Protein AF-A0A0F9KK64-F1 (afdb_monomer)

Solvent-accessible surface area (backbone atoms only — not comparable to full-atom values): 15497 Å² total; per-residue (Å²): 132,77,57,66,72,54,52,41,51,38,53,52,30,46,56,56,46,68,73,35,69,70,44,50,53,51,36,52,75,68,75,47,49,74,65,57,56,50,51,53,47,51,53,53,48,56,48,42,52,54,42,48,55,52,57,69,69,45,75,81,70,60,79,68,78,70,71,69,67,86,46,70,69,62,58,56,62,60,52,84,77,89,61,95,70,88,70,55,67,56,60,51,52,66,55,32,53,59,54,52,53,52,49,51,38,56,77,66,42,38,65,58,30,51,49,48,24,53,54,28,50,53,48,48,56,44,48,54,55,53,52,53,58,66,47,42,60,60,52,48,55,44,50,52,47,54,49,52,46,72,72,67,53,56,72,71,58,33,50,53,46,50,54,51,41,54,53,54,55,54,44,51,55,52,51,45,55,65,36,45,42,63,57,44,50,54,35,48,51,53,20,50,56,22,47,53,54,40,51,54,47,48,52,55,52,50,50,60,47,41,59,52,50,62,79,38,39,88,76,36,99,54,62,63,75,46,69,48,66,51,99,86,69,48,52,38,36,34,29,54,49,68,84,88,54,93,52,68,61,47,82,41,44,63,86,77,48,55,60,73,48,46,48,55,53,52,55,59,64,53,65,70,80,110

Secondary structure (DSSP, 8-state):
---HHHHHHHHHHHHHHTTSHHHHHHHHHTT--HHHHHHHHHHHHHHHHHHHHHHHHS----------PPPHHHHHHTSPP--SS---HHHHHHHHHHHHHHHHHHHTTHHHHHHHHHHHHHHHHHHHHHHHHHHHHHHHHHHHHHHHHHTT--HHHHHHHHHHHHHHHHHHHHHHHHHTHHHHHHHHHHHHHHHHHHHHHHHHHHHHHHHHHHHHGGGSSS-EEEEEE-TT--EEEEEEPPTT-SSSEEEEEGGGS-HHHHHHHHHHHHTT--

Sequence (274 aa):
MLPERIKFQIISNKIKQMKTPEFHDICSLLDFTPNDIENEKQELAKYLETLKNKIEKIPLQKPKKTHSAITQKEIDSLKLRPTLFSQSLENEYNRVFPLYIELIKKKYNLKQHSKISAENNKIISNLDTVMLVDIRKLNNARKEMQLKIREGLSPEISQIYQSKIERLESYFFIYRDRVYAPIKEKHKTLRNNANIKLEQSLFTVIDEINEKMEKIKHKINLDVKEFYFDDGFELHIRIKNKPPYKYPFEHLQFKDLALSQKKSIIQILKTKWK

pLDDT: mean 83.03, std 11.53, range [37.59, 95.62]

Nearest PDB structures (foldseek):
  7w1m-assembly1_A  TM=4.334E-01  e=2.405E-01  Homo sapiens

Organism: NCBI:txid412755

Mean predicted aligned error: 10.55 Å

Radius of gyration: 30.44 Å; Cα contacts (8 Å, |Δi|>4): 206; chains: 1; bounding box: 72×36×84 Å

Foldseek 3Di:
DADLVLVLLLLVLVLVVLPDVLVVVLCVLVVHDPVNSVVVSVVSVVVSVVSVVVVVVPPPPVVPCVLPPCDVVLVVLLDQDDDPDDDDLLVSLVRNVVSLVVVLCSVLVLVVLVVLLVVLVVNLVVLVVVLCVVCVVLVVVLVVLVVVLVVDDDPVVNVVSVVSSVSSVVVSVVSCCRRRVVVNVVSVVSNVVSVVSNVVSCCVVFVVLQVLCVVCVVVQPFQWPGWGADPVRWIKTWGADDPPDPDGIDIDTLSRDDSSNSVVSSVSSVVPVD

Structure (mmCIF, N/CA/C/O backbone):
data_AF-A0A0F9KK64-F1
#
_entry.id   AF-A0A0F9KK64-F1
#
loop_
_atom_site.group_PDB
_atom_site.id
_atom_site.type_symbol
_atom_site.label_atom_id
_atom_site.label_alt_id
_atom_site.label_comp_id
_atom_site.label_asym_id
_atom_site.label_entity_id
_atom_site.label_seq_id
_atom_site.pdbx_PDB_ins_code
_atom_site.Cartn_x
_atom_site.Cartn_y
_atom_site.Cartn_z
_atom_site.occupancy
_atom_site.B_iso_or_equiv
_atom_site.auth_seq_id
_atom_site.auth_comp_id
_atom_site.auth_asym_id
_atom_site.auth_atom_id
_atom_site.pdbx_PDB_model_num
ATOM 1 N N . MET A 1 1 ? 0.094 10.085 -6.915 1.00 79.88 1 MET A N 1
ATOM 2 C CA . MET A 1 1 ? 1.355 10.851 -6.756 1.00 79.88 1 MET A CA 1
ATOM 3 C C . MET A 1 1 ? 2.259 10.144 -5.748 1.00 79.88 1 MET A C 1
ATOM 5 O O . MET A 1 1 ? 1.788 9.825 -4.661 1.00 79.88 1 MET A O 1
ATOM 9 N N . LEU A 1 2 ? 3.513 9.851 -6.119 1.00 89.31 2 LEU A N 1
ATOM 10 C CA . LEU A 1 2 ? 4.475 9.129 -5.269 1.00 89.31 2 LEU A CA 1
ATOM 11 C C . LEU A 1 2 ? 5.218 10.066 -4.295 1.00 89.31 2 LEU A C 1
ATOM 13 O O . LEU A 1 2 ? 5.512 11.200 -4.677 1.00 89.31 2 LEU A O 1
ATOM 17 N N . PRO A 1 3 ? 5.578 9.605 -3.081 1.00 90.19 3 PRO A N 1
ATOM 18 C CA . PRO A 1 3 ? 6.452 10.356 -2.178 1.00 90.19 3 PRO A CA 1
ATOM 19 C C . PRO A 1 3 ? 7.857 10.568 -2.761 1.00 90.19 3 PRO A C 1
ATOM 21 O O . PRO A 1 3 ? 8.379 9.695 -3.455 1.00 90.19 3 PRO A O 1
ATOM 24 N N . GLU A 1 4 ? 8.513 11.677 -2.407 1.00 90.25 4 GLU A N 1
ATOM 25 C CA . GLU A 1 4 ? 9.849 12.037 -2.923 1.00 90.25 4 GLU A CA 1
ATOM 26 C C . GLU A 1 4 ? 10.910 10.959 -2.649 1.00 90.25 4 GLU A C 1
ATOM 28 O O . GLU A 1 4 ? 11.717 10.647 -3.518 1.00 90.25 4 GLU A O 1
ATOM 33 N N . ARG A 1 5 ? 10.855 10.295 -1.486 1.00 90.19 5 ARG A N 1
ATOM 34 C CA . ARG A 1 5 ? 11.755 9.172 -1.159 1.00 90.19 5 ARG A CA 1
ATOM 35 C C . ARG A 1 5 ? 11.576 7.962 -2.081 1.00 90.19 5 ARG A C 1
ATOM 37 O O . ARG A 1 5 ? 12.535 7.235 -2.318 1.00 90.19 5 ARG A O 1
ATOM 44 N N . ILE A 1 6 ? 10.363 7.743 -2.588 1.00 92.81 6 ILE A N 1
ATOM 45 C CA . ILE A 1 6 ? 10.070 6.650 -3.522 1.00 92.81 6 ILE A CA 1
ATOM 46 C C . ILE A 1 6 ? 10.523 7.027 -4.925 1.00 92.81 6 ILE A C 1
ATOM 48 O O . ILE A 1 6 ? 11.184 6.226 -5.577 1.00 92.81 6 ILE A O 1
ATOM 52 N N . LYS A 1 7 ? 10.264 8.269 -5.356 1.00 93.75 7 LYS A N 1
ATOM 53 C CA . LYS A 1 7 ? 10.828 8.801 -6.604 1.00 93.75 7 LYS A CA 1
ATOM 54 C C . LYS A 1 7 ? 12.351 8.672 -6.609 1.00 93.75 7 LYS A C 1
ATOM 56 O O . LYS A 1 7 ? 12.904 8.147 -7.563 1.00 93.75 7 LYS A O 1
ATOM 61 N N . PHE A 1 8 ? 13.013 9.048 -5.513 1.00 94.12 8 PHE A N 1
ATOM 62 C CA . PHE A 1 8 ? 14.464 8.921 -5.368 1.00 94.12 8 PHE A CA 1
ATOM 63 C C . PHE A 1 8 ? 14.945 7.479 -5.584 1.00 94.12 8 PHE A C 1
ATOM 65 O O . PHE A 1 8 ? 15.888 7.251 -6.336 1.00 94.12 8 PHE A O 1
ATOM 72 N N . GLN A 1 9 ? 14.279 6.492 -4.976 1.00 94.62 9 GLN A N 1
ATOM 73 C CA . GLN A 1 9 ? 14.626 5.077 -5.160 1.00 94.62 9 GLN A CA 1
ATOM 74 C C . GLN A 1 9 ? 14.432 4.616 -6.607 1.00 94.62 9 GLN A C 1
ATOM 76 O O . GLN A 1 9 ? 15.318 3.960 -7.147 1.00 94.62 9 GLN A O 1
ATOM 81 N N . ILE A 1 10 ? 13.319 4.994 -7.246 1.00 94.56 10 ILE A N 1
ATOM 82 C CA . ILE A 1 10 ? 13.056 4.662 -8.654 1.00 94.56 10 ILE A CA 1
ATOM 83 C C . ILE A 1 10 ? 14.170 5.220 -9.536 1.00 94.56 10 ILE A C 1
ATOM 85 O O . ILE A 1 10 ? 14.783 4.469 -10.285 1.00 94.56 10 ILE A O 1
ATOM 89 N N . ILE A 1 11 ? 14.466 6.518 -9.430 1.00 94.44 11 ILE A N 1
ATOM 90 C CA . ILE A 1 11 ? 15.476 7.165 -10.276 1.00 94.44 11 ILE A CA 1
ATOM 91 C C . ILE A 1 11 ? 16.870 6.585 -10.000 1.00 94.44 11 ILE A C 1
ATOM 93 O O . ILE A 1 11 ? 17.614 6.311 -10.937 1.00 94.44 11 ILE A O 1
ATOM 97 N N . SER A 1 12 ? 17.204 6.295 -8.739 1.00 94.75 12 SER A N 1
ATOM 98 C CA . SER A 1 12 ? 18.460 5.620 -8.393 1.00 94.75 12 SER A CA 1
ATOM 99 C C . SER A 1 12 ? 18.566 4.238 -9.046 1.00 94.75 12 SER A C 1
ATOM 101 O O . SER A 1 12 ? 19.609 3.903 -9.608 1.00 94.75 12 SER A O 1
ATOM 103 N N . ASN A 1 13 ? 17.487 3.452 -9.034 1.00 95.56 13 ASN A N 1
ATOM 104 C CA . ASN A 1 13 ? 17.458 2.151 -9.697 1.00 95.56 13 ASN A CA 1
ATOM 105 C C . ASN A 1 13 ? 17.532 2.283 -11.224 1.00 95.56 13 ASN A C 1
ATOM 107 O O . ASN A 1 13 ? 18.241 1.500 -11.850 1.00 95.56 13 ASN A O 1
ATOM 111 N N . LYS A 1 14 ? 16.877 3.289 -11.824 1.00 94.06 14 LYS A N 1
ATOM 112 C CA . LYS A 1 14 ? 16.996 3.581 -13.262 1.00 94.06 14 LYS A CA 1
ATOM 113 C C . LYS A 1 14 ? 18.446 3.870 -13.646 1.00 94.06 14 LYS A C 1
ATOM 115 O O . LYS A 1 14 ? 18.961 3.222 -14.545 1.00 94.06 14 LYS A O 1
ATOM 120 N N . ILE A 1 15 ? 19.139 4.745 -12.915 1.00 93.38 15 ILE A N 1
ATOM 121 C CA . ILE A 1 15 ? 20.555 5.054 -13.182 1.00 93.38 15 ILE A CA 1
ATOM 122 C C . ILE A 1 15 ? 21.447 3.817 -13.023 1.00 93.38 15 ILE A C 1
ATOM 124 O O . ILE A 1 15 ? 22.385 3.636 -13.795 1.00 93.38 15 ILE A O 1
ATOM 128 N N . LYS A 1 16 ? 21.176 2.945 -12.043 1.00 93.62 16 LYS A N 1
ATOM 129 C CA . LYS A 1 16 ? 21.891 1.661 -11.931 1.00 93.62 16 LYS A CA 1
ATOM 130 C C . LYS A 1 16 ? 21.642 0.781 -13.152 1.00 93.62 16 LYS A C 1
ATOM 132 O O . LYS A 1 16 ? 22.589 0.207 -13.675 1.00 93.62 16 LYS A O 1
ATOM 137 N N . GLN A 1 17 ? 20.398 0.718 -13.615 1.00 92.31 17 GLN A N 1
ATOM 138 C CA . GLN A 1 17 ? 20.023 -0.051 -14.793 1.00 92.31 17 GLN A CA 1
ATOM 139 C C . GLN A 1 17 ? 20.688 0.482 -16.068 1.00 92.31 17 GLN A C 1
ATOM 141 O O . GLN A 1 17 ? 21.114 -0.317 -16.893 1.00 92.31 17 GLN A O 1
ATOM 146 N N . MET A 1 18 ? 20.879 1.798 -16.195 1.00 92.00 18 MET A N 1
ATOM 147 C CA . MET A 1 18 ? 21.587 2.411 -17.330 1.00 92.00 18 MET A CA 1
ATOM 148 C C . MET A 1 18 ? 23.052 1.981 -17.467 1.00 92.00 18 MET A C 1
ATOM 150 O O . MET A 1 18 ? 23.645 2.216 -18.507 1.00 92.00 18 MET A O 1
ATOM 154 N N . LYS A 1 19 ? 23.648 1.371 -16.434 1.00 89.81 19 LYS A N 1
ATOM 155 C CA . LYS A 1 19 ? 25.025 0.847 -16.468 1.00 89.81 19 LYS A CA 1
ATOM 156 C C . LYS A 1 19 ? 25.104 -0.615 -16.912 1.00 89.81 19 LYS A C 1
ATOM 158 O O . LYS A 1 19 ? 26.186 -1.193 -16.904 1.00 89.81 19 LYS A O 1
ATOM 163 N N . THR A 1 20 ? 23.962 -1.246 -17.174 1.00 91.88 20 THR A N 1
ATOM 164 C CA . THR A 1 20 ? 23.898 -2.679 -17.470 1.00 91.88 20 THR A CA 1
ATOM 165 C C . THR A 1 20 ? 24.047 -2.919 -18.971 1.00 91.88 20 THR A C 1
ATOM 167 O O . THR A 1 20 ? 23.521 -2.126 -19.756 1.00 91.88 20 THR A O 1
ATOM 170 N N . PRO A 1 21 ? 24.742 -3.989 -19.395 1.00 88.94 21 PRO A N 1
ATOM 171 C CA . PRO A 1 21 ? 24.906 -4.291 -20.815 1.00 88.94 21 PRO A CA 1
ATOM 172 C C . PRO A 1 21 ? 23.554 -4.489 -21.506 1.00 88.94 21 PRO A C 1
ATOM 174 O O . PRO A 1 21 ? 23.366 -4.011 -22.616 1.00 88.94 21 PRO A O 1
ATOM 177 N N . GLU A 1 22 ? 22.564 -5.069 -20.820 1.00 88.94 22 GLU A N 1
ATOM 178 C CA . GLU A 1 22 ? 21.223 -5.262 -21.379 1.00 88.94 22 GLU A CA 1
ATOM 179 C C . GLU A 1 22 ? 20.511 -3.930 -21.665 1.00 88.94 22 GLU A C 1
ATOM 181 O O . GLU A 1 22 ? 19.738 -3.835 -22.615 1.00 88.94 22 GLU A O 1
ATOM 186 N N . PHE A 1 23 ? 20.763 -2.889 -20.862 1.00 89.81 23 PHE A N 1
ATOM 187 C CA . PHE A 1 23 ? 20.241 -1.549 -21.144 1.00 89.81 23 PHE A CA 1
ATOM 188 C C . PHE A 1 23 ? 20.894 -0.963 -22.399 1.00 89.81 23 PHE A C 1
ATOM 190 O O . PHE A 1 23 ? 20.189 -0.447 -23.263 1.00 89.81 23 PHE A O 1
ATOM 197 N N . HIS A 1 24 ? 22.222 -1.059 -22.511 1.00 89.06 24 HIS A N 1
ATOM 198 C CA . HIS A 1 24 ? 22.953 -0.553 -23.674 1.00 89.06 24 HIS A CA 1
ATOM 199 C C . HIS A 1 24 ? 22.525 -1.259 -24.960 1.00 89.06 24 HIS A C 1
ATOM 201 O O . HIS A 1 24 ? 22.219 -0.586 -25.939 1.00 89.06 24 HIS A O 1
ATOM 207 N N . ASP A 1 25 ? 22.394 -2.583 -24.916 1.00 88.31 25 ASP A N 1
ATOM 208 C CA . ASP A 1 25 ? 21.876 -3.396 -26.012 1.00 88.31 25 ASP A CA 1
ATOM 209 C C . ASP A 1 25 ? 20.516 -2.892 -26.503 1.00 88.31 25 ASP A C 1
ATOM 211 O O . ASP A 1 25 ? 20.312 -2.694 -27.699 1.00 88.31 25 ASP A O 1
ATOM 215 N N . ILE A 1 26 ? 19.577 -2.655 -25.585 1.00 89.88 26 ILE A N 1
ATOM 216 C CA . ILE A 1 26 ? 18.226 -2.200 -25.926 1.00 89.88 26 ILE A CA 1
ATOM 217 C C . ILE A 1 26 ? 18.224 -0.764 -26.447 1.00 89.88 26 ILE A C 1
ATOM 219 O O . ILE A 1 26 ? 17.488 -0.460 -27.382 1.00 89.88 26 ILE A O 1
ATOM 223 N N . CYS A 1 27 ? 19.052 0.115 -25.890 1.00 88.12 27 CYS A N 1
ATOM 224 C CA . CYS A 1 27 ? 19.220 1.464 -26.418 1.00 88.12 27 CYS A CA 1
ATOM 225 C C . CYS A 1 27 ? 19.779 1.445 -27.844 1.00 88.12 27 CYS A C 1
ATOM 227 O O . CYS A 1 27 ? 19.243 2.143 -28.700 1.00 88.12 27 CYS A O 1
ATOM 229 N N . SER A 1 28 ? 20.766 0.593 -28.131 1.00 86.00 28 SER A N 1
ATOM 230 C CA . SER A 1 28 ? 21.276 0.404 -29.492 1.00 86.00 28 SER A CA 1
ATOM 231 C C . SER A 1 28 ? 20.223 -0.176 -30.440 1.00 86.00 28 SER A C 1
ATOM 233 O O . SER A 1 28 ? 20.183 0.202 -31.604 1.00 86.00 28 SER A O 1
ATOM 235 N N . LEU A 1 29 ? 19.328 -1.051 -29.961 1.00 85.56 29 LEU A N 1
ATOM 236 C CA . LEU A 1 29 ? 18.196 -1.551 -30.759 1.00 85.56 29 LEU A CA 1
ATOM 237 C C . LEU A 1 29 ? 17.175 -0.467 -31.131 1.00 85.56 29 LEU A C 1
ATOM 239 O O . LEU A 1 29 ? 16.418 -0.658 -32.084 1.00 85.56 29 LEU A O 1
ATOM 243 N N . LEU A 1 30 ? 17.131 0.614 -30.356 1.00 85.12 30 LEU A N 1
ATOM 244 C CA . LEU A 1 30 ? 16.219 1.746 -30.501 1.00 85.12 30 LEU A CA 1
ATOM 245 C C . LEU A 1 30 ? 16.922 2.992 -31.064 1.00 85.12 30 LEU A C 1
ATOM 247 O O . LEU A 1 30 ? 16.405 4.095 -30.915 1.00 85.12 30 LEU A O 1
ATOM 251 N N . ASP A 1 31 ? 18.095 2.811 -31.675 1.00 86.25 31 ASP A N 1
ATOM 252 C CA . ASP A 1 31 ? 18.882 3.856 -32.337 1.00 86.25 31 ASP A CA 1
ATOM 253 C C . ASP A 1 31 ? 19.360 4.995 -31.407 1.00 86.25 31 ASP A C 1
ATOM 255 O O . ASP A 1 31 ? 19.704 6.081 -31.871 1.00 86.25 31 ASP A O 1
ATOM 259 N N . PHE A 1 32 ? 19.443 4.754 -30.091 1.00 87.81 32 PHE A N 1
ATOM 260 C CA . PHE A 1 32 ? 20.064 5.696 -29.152 1.00 87.81 32 PHE A CA 1
ATOM 261 C C . PHE A 1 32 ? 21.587 5.585 -29.183 1.00 87.81 32 PHE A C 1
ATOM 263 O O . PHE A 1 32 ? 22.157 4.492 -29.091 1.00 87.81 32 PHE A O 1
ATOM 270 N N . THR A 1 33 ? 22.260 6.733 -29.228 1.00 89.81 33 THR A N 1
ATOM 271 C CA . THR A 1 33 ? 23.721 6.806 -29.173 1.00 89.81 33 THR A CA 1
ATOM 272 C C . THR A 1 33 ? 24.233 6.770 -27.726 1.00 89.81 33 THR A C 1
ATOM 274 O O . THR A 1 33 ? 23.503 7.108 -26.789 1.00 89.81 33 THR A O 1
ATOM 277 N N . PRO A 1 34 ? 25.516 6.425 -27.496 1.00 89.00 34 PRO A N 1
ATOM 278 C CA . PRO A 1 34 ? 26.123 6.527 -26.167 1.00 89.00 34 PRO A CA 1
ATOM 279 C C . PRO A 1 34 ? 26.023 7.931 -25.548 1.00 89.00 34 PRO A C 1
ATOM 281 O O . PRO A 1 34 ? 25.866 8.053 -24.334 1.00 89.00 34 PRO A O 1
ATOM 284 N N . ASN A 1 35 ? 26.062 8.982 -26.376 1.00 91.44 35 ASN A N 1
ATOM 285 C CA . ASN A 1 35 ? 25.909 10.364 -25.921 1.00 91.44 35 ASN A CA 1
ATOM 286 C C . ASN A 1 35 ? 24.489 10.639 -25.410 1.00 91.44 35 ASN A C 1
ATOM 288 O O . ASN A 1 35 ? 24.341 11.285 -24.376 1.00 91.44 35 ASN A O 1
ATOM 292 N N . ASP A 1 36 ? 23.457 10.108 -26.073 1.00 90.44 36 ASP A N 1
ATOM 293 C CA . ASP A 1 36 ? 22.067 10.241 -25.612 1.00 90.44 36 ASP A CA 1
ATOM 294 C C . ASP A 1 36 ? 21.876 9.586 -24.239 1.00 90.44 36 ASP A C 1
ATOM 296 O O . ASP A 1 36 ? 21.258 10.161 -23.342 1.00 90.44 36 ASP A O 1
ATOM 300 N N . ILE A 1 37 ? 22.471 8.403 -24.052 1.00 89.50 37 ILE A N 1
ATOM 301 C CA . ILE A 1 37 ? 22.427 7.665 -22.783 1.00 89.50 37 ILE A CA 1
ATOM 302 C C . ILE A 1 37 ? 23.125 8.454 -21.669 1.00 89.50 37 ILE A C 1
ATOM 304 O O . ILE A 1 37 ? 22.598 8.547 -20.557 1.00 89.50 37 ILE A O 1
ATOM 308 N N . GLU A 1 38 ? 24.305 9.018 -21.939 1.00 91.88 38 GLU A N 1
ATOM 309 C CA . GLU A 1 38 ? 25.044 9.777 -20.928 1.00 91.88 38 GLU A CA 1
ATOM 310 C C . GLU A 1 38 ? 24.345 11.099 -20.584 1.00 91.88 38 GLU A C 1
ATOM 312 O O . GLU A 1 38 ? 24.270 11.451 -19.405 1.00 91.88 38 GLU A O 1
ATOM 317 N N . ASN A 1 39 ? 23.759 11.785 -21.569 1.00 93.19 39 ASN A N 1
ATOM 318 C CA . ASN A 1 39 ? 22.970 12.998 -21.347 1.00 93.19 39 ASN A CA 1
ATOM 319 C C . ASN A 1 39 ? 21.762 12.723 -20.435 1.00 93.19 39 ASN A C 1
ATOM 321 O O . ASN A 1 39 ? 21.613 13.377 -19.401 1.00 93.19 39 ASN A O 1
ATOM 325 N N . GLU A 1 40 ? 20.957 11.700 -20.743 1.00 92.06 40 GLU A N 1
ATOM 326 C CA . GLU A 1 40 ? 19.823 11.285 -19.902 1.00 92.06 40 GLU A CA 1
ATOM 327 C C . GLU A 1 40 ? 20.296 10.926 -18.483 1.00 92.06 40 GLU A C 1
ATOM 329 O O . GLU A 1 40 ? 19.708 11.334 -17.479 1.00 92.06 40 GLU A O 1
ATOM 334 N N . LYS A 1 41 ? 21.414 10.201 -18.364 1.00 92.44 41 LYS A N 1
ATOM 335 C CA . LYS A 1 41 ? 21.982 9.826 -17.064 1.00 92.44 41 LYS A CA 1
ATOM 336 C C . LYS A 1 41 ? 22.384 11.051 -16.240 1.00 92.44 41 LYS A C 1
ATOM 338 O O . LYS A 1 41 ? 22.151 11.063 -15.028 1.00 92.44 41 LYS A O 1
ATOM 343 N N . GLN A 1 42 ? 22.956 12.078 -16.867 1.00 93.25 42 GLN A N 1
ATOM 344 C CA . GLN A 1 42 ? 23.293 13.339 -16.205 1.00 93.25 42 GLN A CA 1
ATOM 345 C C . GLN A 1 42 ? 22.045 14.104 -15.753 1.00 93.25 42 GLN A C 1
ATOM 347 O O . GLN A 1 42 ? 22.023 14.629 -14.637 1.00 93.25 42 GLN A O 1
ATOM 352 N N . GLU A 1 43 ? 20.990 14.147 -16.566 1.00 94.19 43 GLU A N 1
ATOM 353 C CA . GLU A 1 43 ? 19.719 14.771 -16.181 1.00 94.19 43 GLU A CA 1
ATOM 354 C C . GLU A 1 43 ? 19.076 14.065 -14.984 1.00 94.19 43 GLU A C 1
ATOM 356 O O . GLU A 1 43 ? 18.693 14.710 -14.000 1.00 94.19 43 GLU A O 1
ATOM 361 N N . LEU A 1 44 ? 19.037 12.731 -15.004 1.00 94.12 44 LEU A N 1
ATOM 362 C CA . LEU A 1 44 ? 18.532 11.934 -13.888 1.00 94.12 44 LEU A CA 1
ATOM 363 C C . LEU A 1 44 ? 19.377 12.122 -12.619 1.00 94.12 44 LEU A C 1
ATOM 365 O O . LEU A 1 44 ? 18.822 12.161 -11.517 1.00 94.12 44 LEU A O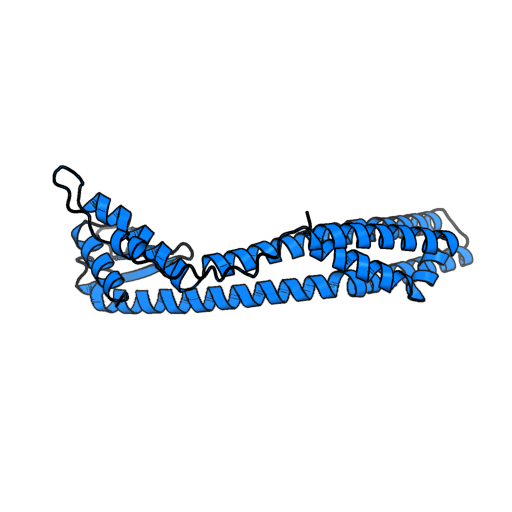 1
ATOM 369 N N . ALA A 1 45 ? 20.697 12.280 -12.749 1.00 93.00 45 ALA A N 1
ATOM 370 C CA . ALA A 1 45 ? 21.582 12.572 -11.623 1.00 93.00 45 ALA A CA 1
ATOM 371 C C . ALA A 1 45 ? 21.299 13.956 -11.009 1.00 93.00 45 ALA A C 1
ATOM 373 O O . ALA A 1 45 ? 21.107 14.055 -9.795 1.00 93.00 45 ALA A O 1
ATOM 374 N N . LYS A 1 46 ? 21.154 15.003 -11.833 1.00 94.44 46 LYS A N 1
ATOM 375 C CA . LYS A 1 46 ? 20.747 16.349 -11.376 1.00 94.44 46 LYS A CA 1
ATOM 376 C C . LYS A 1 46 ? 19.383 16.318 -10.678 1.00 94.44 46 LYS A C 1
ATOM 378 O O . LYS A 1 46 ? 19.161 16.965 -9.647 1.00 94.44 46 LYS A O 1
ATOM 383 N N . TYR A 1 47 ? 18.451 15.525 -11.206 1.00 93.94 47 TYR A N 1
ATOM 384 C CA . TYR A 1 47 ? 17.149 15.344 -10.577 1.00 93.94 47 TYR A CA 1
ATOM 385 C C . TYR A 1 47 ? 17.250 14.623 -9.224 1.00 93.94 47 TYR A C 1
ATOM 387 O O . TYR A 1 47 ? 16.593 15.036 -8.265 1.00 93.94 47 TYR A O 1
ATOM 395 N N . LEU A 1 48 ? 18.105 13.600 -9.092 1.00 93.38 48 LEU A N 1
ATOM 396 C CA . LEU A 1 48 ? 18.370 12.942 -7.806 1.00 93.38 48 LEU A CA 1
ATOM 397 C C . LEU A 1 48 ? 18.918 13.903 -6.756 1.00 93.38 48 LEU A C 1
ATOM 399 O O . LEU A 1 48 ? 18.486 13.835 -5.606 1.00 93.38 48 LEU A O 1
ATOM 403 N N . GLU A 1 49 ? 19.826 14.803 -7.126 1.00 91.81 49 GLU A N 1
ATOM 404 C CA . GLU A 1 49 ? 20.336 15.832 -6.213 1.00 91.81 49 GLU A CA 1
ATOM 405 C C . GLU A 1 49 ? 19.219 16.768 -5.750 1.00 91.81 49 GLU A C 1
ATOM 407 O O . GLU A 1 49 ? 19.071 17.042 -4.557 1.00 91.81 49 GLU A O 1
ATOM 412 N N . THR A 1 50 ? 18.347 17.178 -6.673 1.00 92.06 50 THR A N 1
ATOM 413 C CA . THR A 1 50 ? 17.165 17.984 -6.344 1.00 92.06 50 THR A CA 1
ATOM 414 C C . THR A 1 50 ? 16.242 17.252 -5.367 1.00 92.06 50 THR A C 1
ATOM 416 O O . THR A 1 50 ? 15.750 17.844 -4.401 1.00 92.06 50 THR A O 1
ATOM 419 N N . LEU A 1 51 ? 16.007 15.956 -5.586 1.00 91.88 51 LEU A N 1
ATOM 420 C CA . LEU A 1 51 ? 15.216 15.116 -4.687 1.00 91.88 51 LEU A CA 1
ATOM 421 C C . LEU A 1 51 ? 15.878 14.964 -3.318 1.00 91.88 51 LEU A C 1
ATOM 423 O O . LEU A 1 51 ? 15.190 15.065 -2.304 1.00 91.88 51 LEU A O 1
ATOM 427 N N . LYS A 1 52 ? 17.197 14.760 -3.273 1.00 91.50 52 LYS A N 1
ATOM 428 C CA . LYS A 1 52 ? 17.971 14.664 -2.032 1.00 91.50 52 LYS A CA 1
ATOM 429 C C . LYS A 1 52 ? 17.822 15.940 -1.205 1.00 91.50 52 LYS A C 1
ATOM 431 O O . LYS A 1 52 ? 17.395 15.862 -0.057 1.00 91.50 52 LYS A O 1
ATOM 436 N N . ASN A 1 53 ? 18.013 17.102 -1.828 1.00 89.00 53 ASN A N 1
ATOM 437 C CA . ASN A 1 53 ? 17.831 18.403 -1.185 1.00 89.00 53 ASN A CA 1
ATOM 438 C C . ASN A 1 53 ? 16.399 18.592 -0.662 1.00 89.00 53 ASN A C 1
ATOM 440 O O . ASN A 1 53 ? 16.195 19.110 0.435 1.00 89.00 53 ASN A O 1
ATOM 444 N N . LYS A 1 54 ? 15.383 18.148 -1.416 1.00 88.81 54 LYS A N 1
ATOM 445 C CA . LYS A 1 54 ? 13.987 18.163 -0.947 1.00 88.81 54 LYS A CA 1
ATOM 446 C C . LYS A 1 54 ? 13.782 17.248 0.258 1.00 88.81 54 LYS A C 1
ATOM 448 O O . LYS A 1 54 ? 13.090 17.637 1.189 1.00 88.81 54 LYS A O 1
ATOM 453 N N . ILE A 1 55 ? 14.370 16.053 0.256 1.00 87.38 55 ILE A N 1
ATOM 454 C CA . ILE A 1 55 ? 14.253 15.084 1.353 1.00 87.38 55 ILE A CA 1
ATOM 455 C C . ILE A 1 55 ? 14.954 15.585 2.621 1.00 87.38 55 ILE A C 1
ATOM 457 O O . ILE A 1 55 ? 14.415 15.387 3.705 1.00 87.38 55 ILE A O 1
ATOM 461 N N . GLU A 1 56 ? 16.112 16.232 2.492 1.00 84.00 56 GLU A N 1
ATOM 462 C CA . GLU A 1 56 ? 16.873 16.810 3.611 1.00 84.00 56 GLU A CA 1
ATOM 463 C C . GLU A 1 56 ? 16.179 18.034 4.219 1.00 84.00 56 GLU A C 1
ATOM 465 O O . GLU A 1 56 ? 16.193 18.213 5.434 1.00 84.00 56 GLU A O 1
ATOM 470 N N . LYS A 1 57 ? 15.508 18.844 3.388 1.00 80.25 57 LYS A N 1
ATOM 471 C CA . LYS A 1 57 ? 14.700 19.989 3.839 1.00 80.25 57 LYS A CA 1
ATOM 472 C C . LYS A 1 57 ? 13.376 19.587 4.486 1.00 80.25 57 LYS A C 1
ATOM 474 O O . LYS A 1 57 ? 12.780 20.405 5.185 1.00 80.25 57 LYS A O 1
ATOM 479 N N . ILE A 1 58 ? 12.892 18.361 4.270 1.00 71.50 58 ILE A N 1
ATOM 480 C CA . ILE A 1 58 ? 11.754 17.842 5.035 1.00 71.50 58 ILE A CA 1
ATOM 481 C C . ILE A 1 58 ? 12.263 17.626 6.459 1.00 71.50 58 ILE A C 1
ATOM 483 O O . ILE A 1 58 ? 13.165 16.805 6.642 1.00 71.50 58 ILE A O 1
ATOM 487 N N . PRO A 1 59 ? 11.697 18.313 7.472 1.00 53.84 59 PRO A N 1
ATOM 488 C CA . PRO A 1 59 ? 12.099 18.101 8.848 1.00 53.84 59 PRO A CA 1
ATOM 489 C C . PRO A 1 59 ? 12.070 16.605 9.117 1.00 53.84 59 PRO A C 1
ATOM 491 O O . PRO A 1 59 ? 11.051 15.952 8.861 1.00 53.84 59 PRO A O 1
ATOM 494 N N . LEU A 1 60 ? 13.181 16.058 9.617 1.00 48.84 60 LEU A N 1
ATOM 495 C CA . LEU A 1 60 ? 13.173 14.775 10.297 1.00 48.84 60 LEU A CA 1
ATOM 496 C C . LEU A 1 60 ? 12.184 14.937 11.449 1.00 48.84 60 LEU A C 1
ATOM 498 O O . LEU A 1 60 ? 12.549 15.251 12.580 1.00 48.84 60 LEU A O 1
ATOM 502 N N . GLN A 1 61 ? 10.904 14.697 11.177 1.00 47.44 61 GLN A N 1
ATOM 503 C CA . GLN A 1 61 ? 10.036 14.142 12.178 1.00 47.44 61 GLN A CA 1
ATOM 504 C C . GLN A 1 61 ? 10.709 12.811 12.492 1.00 47.44 61 GLN A C 1
ATOM 506 O O . GLN A 1 61 ? 10.420 11.790 11.866 1.00 47.44 61 GLN A O 1
ATOM 511 N N . LYS A 1 62 ? 11.652 12.835 13.458 1.00 37.59 62 LYS A N 1
ATOM 512 C CA . LYS A 1 62 ? 11.900 11.692 14.337 1.00 37.59 62 LYS A CA 1
ATOM 513 C C . LYS A 1 62 ? 10.521 11.100 14.522 1.00 37.59 62 LYS A C 1
ATOM 515 O O . LYS A 1 62 ? 9.651 11.916 14.856 1.00 37.59 62 LYS A O 1
ATOM 520 N N . PRO A 1 63 ? 10.289 9.810 14.208 1.00 42.28 63 PRO A N 1
ATOM 521 C CA . PRO A 1 63 ? 8.965 9.228 14.335 1.00 42.28 63 PRO A CA 1
ATOM 522 C C . PRO A 1 63 ? 8.495 9.690 15.694 1.00 42.28 63 PRO A C 1
ATOM 524 O O . PRO A 1 63 ? 9.116 9.325 16.698 1.00 42.28 63 PRO A O 1
ATOM 527 N N . LYS A 1 64 ? 7.550 10.650 15.730 1.00 41.91 64 LYS A N 1
ATOM 528 C CA . LYS A 1 64 ? 7.091 11.144 17.017 1.00 41.91 64 LYS A CA 1
ATOM 529 C C . LYS A 1 64 ? 6.664 9.839 17.645 1.00 41.91 64 LYS A C 1
ATOM 531 O O . LYS A 1 64 ? 5.915 9.100 16.995 1.00 41.91 64 LYS A O 1
ATOM 536 N N . LYS A 1 65 ? 7.192 9.503 18.823 1.00 42.97 65 LYS A N 1
ATOM 537 C CA . LYS A 1 65 ? 6.541 8.523 19.681 1.00 42.97 65 LYS A CA 1
ATOM 538 C C . LYS A 1 65 ? 5.150 9.115 19.909 1.00 42.97 65 LYS A C 1
ATOM 540 O O . LYS A 1 65 ? 4.913 9.871 20.831 1.00 42.97 65 LYS A O 1
ATOM 545 N N . THR A 1 66 ? 4.280 8.900 18.937 1.00 43.97 66 THR A N 1
ATOM 546 C CA . THR A 1 66 ? 2.871 9.241 18.906 1.00 43.97 66 THR A CA 1
ATOM 547 C C . THR A 1 66 ? 2.130 7.969 19.267 1.00 43.97 66 THR A C 1
ATOM 549 O O . THR A 1 66 ? 0.977 7.787 18.921 1.00 43.97 66 THR A O 1
ATOM 552 N N . HIS A 1 67 ? 2.752 7.138 20.106 1.00 53.19 67 HIS A N 1
ATOM 553 C CA . HIS A 1 67 ? 2.065 6.763 21.322 1.00 53.19 67 HIS A CA 1
ATOM 554 C C . HIS A 1 67 ? 1.802 8.069 22.070 1.00 53.19 67 HIS A C 1
ATOM 556 O O . HIS A 1 67 ? 2.584 8.482 22.923 1.00 53.19 67 HIS A O 1
ATOM 562 N N . SER A 1 68 ? 0.731 8.782 21.708 1.00 58.25 68 SER A N 1
ATOM 563 C CA . SER A 1 68 ? 0.128 9.628 22.718 1.00 58.25 68 SER A CA 1
ATOM 564 C C . SER A 1 68 ? -0.326 8.626 23.766 1.00 58.25 68 SER A C 1
ATOM 566 O O . SER A 1 68 ? -1.284 7.887 23.556 1.00 58.25 68 SER A O 1
ATOM 568 N N . ALA A 1 69 ? 0.459 8.491 24.837 1.00 70.38 69 ALA A N 1
ATOM 569 C CA . ALA A 1 69 ? 0.007 7.781 26.015 1.00 70.38 69 ALA A CA 1
ATOM 570 C C . ALA A 1 69 ? -1.397 8.305 26.316 1.00 70.38 69 ALA A C 1
ATOM 572 O O . ALA A 1 69 ? -1.676 9.497 26.120 1.00 70.38 69 ALA A O 1
ATOM 573 N N . ILE A 1 70 ? -2.306 7.406 26.674 1.00 77.69 70 ILE A N 1
ATOM 574 C CA . ILE A 1 70 ? -3.645 7.846 27.018 1.00 77.69 70 ILE A CA 1
ATOM 575 C C . ILE A 1 70 ? -3.508 8.837 28.173 1.00 77.69 70 ILE A C 1
ATOM 577 O O . ILE A 1 70 ? -2.919 8.527 29.206 1.00 77.69 70 ILE A O 1
ATOM 581 N N . THR A 1 71 ? -3.988 10.053 27.954 1.00 82.50 71 THR A N 1
ATOM 582 C CA . THR A 1 71 ? -3.856 11.133 28.923 1.00 82.50 71 THR A CA 1
ATOM 583 C C . THR A 1 71 ? -4.933 11.005 29.987 1.00 82.50 71 THR A C 1
ATOM 585 O O . THR A 1 71 ? -6.048 10.559 29.707 1.00 82.50 71 THR A O 1
ATOM 588 N N . GLN A 1 72 ? -4.641 11.475 31.201 1.00 80.00 72 GLN A N 1
ATOM 589 C CA . GLN A 1 72 ? -5.637 11.515 32.272 1.00 80.00 72 GLN A CA 1
ATOM 590 C C . GLN A 1 72 ? -6.887 12.306 31.854 1.00 80.00 72 GLN A C 1
ATOM 592 O O . GLN A 1 72 ? -7.998 11.888 32.145 1.00 80.00 72 GLN A O 1
ATOM 597 N N . LYS A 1 73 ? -6.724 13.369 31.054 1.00 84.19 73 LYS A N 1
ATOM 598 C CA . LYS A 1 73 ? -7.836 14.140 30.475 1.00 84.19 73 LYS A CA 1
ATOM 599 C C . LYS A 1 73 ? -8.765 13.286 29.601 1.00 84.19 73 LYS A C 1
ATOM 601 O O . LYS A 1 73 ? -9.981 13.466 29.642 1.00 84.19 73 LYS A O 1
ATOM 606 N N . GLU A 1 74 ? -8.220 12.360 28.812 1.00 83.31 74 GLU A N 1
ATOM 607 C CA . GLU A 1 74 ? -9.031 11.430 28.015 1.00 83.31 74 GLU A CA 1
ATOM 608 C C . GLU A 1 74 ? -9.757 10.418 28.911 1.00 83.31 74 GLU A C 1
ATOM 610 O O . GLU A 1 74 ? -10.930 10.135 28.678 1.00 83.31 74 GLU A O 1
ATOM 615 N N . ILE A 1 75 ? -9.120 9.944 29.984 1.00 82.38 75 ILE A N 1
ATOM 616 C CA . ILE A 1 75 ? -9.764 9.083 30.992 1.00 82.38 75 ILE A CA 1
ATOM 617 C C . ILE A 1 75 ? -10.902 9.829 31.690 1.00 82.38 75 ILE A C 1
ATOM 619 O O . ILE A 1 75 ? -12.009 9.311 31.829 1.00 82.38 75 ILE A O 1
ATOM 623 N N . ASP A 1 76 ? -10.658 11.074 32.086 1.00 80.69 76 ASP A N 1
ATOM 624 C CA . ASP A 1 76 ? -11.643 11.924 32.743 1.00 80.69 76 ASP A CA 1
ATOM 625 C C . ASP A 1 76 ? -12.833 12.221 31.823 1.00 80.69 76 ASP A C 1
ATOM 627 O O . ASP A 1 76 ? -13.961 12.327 32.298 1.00 80.69 76 ASP A O 1
ATOM 631 N N . SER A 1 77 ? -12.629 12.254 30.501 1.00 82.69 77 SER A N 1
ATOM 632 C CA . SER A 1 77 ? -13.715 12.420 29.526 1.00 82.69 77 SER A CA 1
ATOM 633 C C . SER A 1 77 ? -14.709 11.246 29.488 1.00 82.69 77 SER A C 1
ATOM 635 O O . SER A 1 77 ? -15.852 11.430 29.049 1.00 82.69 77 SER A O 1
ATOM 637 N N . LEU A 1 78 ? -14.307 10.067 29.990 1.00 80.38 78 LEU A N 1
ATOM 638 C CA . LEU A 1 78 ? -15.173 8.896 30.163 1.00 80.38 78 LEU A CA 1
ATOM 639 C C . LEU A 1 78 ? -16.053 8.981 31.414 1.00 80.38 78 LEU A C 1
ATOM 641 O O . LEU A 1 78 ? -16.979 8.172 31.566 1.00 80.38 78 LEU A O 1
ATOM 645 N N . LYS A 1 79 ? -15.762 9.900 32.344 1.00 80.00 79 LYS A N 1
ATOM 646 C CA . LYS A 1 79 ? -16.612 10.121 33.516 1.00 80.00 79 LYS A CA 1
ATOM 647 C C . LYS A 1 79 ? -17.945 10.704 33.042 1.00 80.00 79 LYS A C 1
ATOM 649 O O . LYS A 1 79 ? -17.993 11.533 32.130 1.00 80.00 79 LYS A O 1
ATOM 654 N N . LEU A 1 80 ? -19.029 10.210 33.638 1.00 75.25 80 LEU A N 1
ATOM 655 C CA . LEU A 1 80 ? -20.350 10.794 33.428 1.00 75.25 80 LEU A CA 1
ATOM 656 C C . LEU A 1 80 ? -20.318 12.200 34.015 1.00 75.25 80 LEU A C 1
ATOM 658 O O . LEU A 1 80 ? -19.834 12.382 35.135 1.00 75.25 80 LEU A O 1
ATOM 662 N N . ARG A 1 81 ? -20.770 13.187 33.245 1.00 74.25 81 ARG A N 1
ATOM 663 C CA . ARG A 1 81 ? -20.792 14.564 33.727 1.00 74.25 81 ARG A CA 1
ATOM 664 C C . ARG A 1 81 ? -21.995 14.726 34.654 1.00 74.25 81 ARG A C 1
ATOM 666 O O . ARG A 1 81 ? -23.105 14.397 34.241 1.00 74.25 81 ARG A O 1
ATOM 673 N N . PRO A 1 82 ? -21.810 15.203 35.895 1.00 60.53 82 PRO A N 1
ATOM 674 C CA . PRO A 1 82 ? -22.940 15.606 36.710 1.00 60.53 82 PRO A CA 1
ATOM 675 C C . PRO A 1 82 ? -23.542 16.854 36.063 1.00 60.53 82 PRO A C 1
ATOM 677 O O . PRO A 1 82 ? -22.893 17.896 36.001 1.00 60.53 82 PRO A O 1
ATOM 680 N N . THR A 1 83 ? -24.754 16.759 35.526 1.00 57.16 83 THR A N 1
ATOM 681 C CA . THR A 1 83 ? -25.466 17.942 35.039 1.00 57.16 83 THR A CA 1
ATOM 682 C C . THR A 1 83 ? -26.386 18.471 36.119 1.00 57.16 83 THR A C 1
ATOM 684 O O . THR A 1 83 ? -27.284 17.762 36.562 1.00 57.16 83 THR A O 1
ATOM 687 N N . LEU A 1 84 ? -26.176 19.733 36.500 1.00 50.31 84 LEU A N 1
ATOM 688 C CA . LEU A 1 84 ? -27.073 20.483 37.383 1.00 50.31 84 LEU A CA 1
ATOM 689 C C . LEU A 1 84 ? -28.456 20.693 36.742 1.00 50.31 84 LEU A C 1
ATOM 691 O O . LEU A 1 84 ? -29.439 20.787 37.463 1.00 50.31 84 LEU A O 1
ATOM 695 N N . PHE A 1 85 ? -28.547 20.695 35.404 1.00 51.34 85 PHE A N 1
ATOM 696 C CA . PHE A 1 85 ? -29.798 20.837 34.661 1.00 51.34 85 PHE A CA 1
ATOM 697 C C . PHE A 1 85 ? -29.723 20.067 33.317 1.00 51.34 85 PHE A C 1
ATOM 699 O O . PHE A 1 85 ? -28.789 20.250 32.542 1.00 51.34 85 PHE A O 1
ATOM 706 N N . SER A 1 86 ? -30.702 19.184 33.083 1.00 52.31 86 SER A N 1
ATOM 707 C CA . SER A 1 86 ? -31.259 18.750 31.780 1.00 52.31 86 SER A CA 1
ATOM 708 C C . SER A 1 86 ? -30.521 17.860 30.752 1.00 52.31 86 SER A C 1
ATOM 710 O O . SER A 1 86 ? -31.128 17.592 29.714 1.00 52.31 86 SER A O 1
ATOM 712 N N . GLN A 1 87 ? -29.331 17.279 30.971 1.00 58.28 87 GLN A N 1
ATOM 713 C CA . GLN A 1 87 ? -28.881 16.212 30.045 1.00 58.28 87 GLN A CA 1
ATOM 714 C C . GLN A 1 87 ? -29.518 14.865 30.406 1.00 58.28 87 GLN A C 1
ATOM 716 O O . GLN A 1 87 ? -29.350 14.366 31.518 1.00 58.28 87 GLN A O 1
ATOM 721 N N . SER A 1 88 ? -30.245 14.253 29.459 1.00 71.44 88 SER A N 1
ATOM 722 C CA . SER A 1 88 ? -30.714 12.877 29.633 1.00 71.44 88 SER A CA 1
ATOM 723 C C . SER A 1 88 ? -29.496 11.966 29.802 1.00 71.44 88 SER A C 1
ATOM 725 O O . SER A 1 88 ? -28.528 12.049 29.041 1.00 71.44 88 SER A O 1
ATOM 727 N N . LEU A 1 89 ? -29.527 11.084 30.805 1.00 75.12 89 LEU A N 1
ATOM 728 C CA . LEU A 1 89 ? -28.456 10.103 31.022 1.00 75.12 89 LEU A CA 1
ATOM 729 C C . LEU A 1 89 ? -28.176 9.308 29.740 1.00 75.12 89 LEU A C 1
ATOM 731 O O . LEU A 1 89 ? -27.032 8.979 29.450 1.00 75.12 89 LEU A O 1
ATOM 735 N N . GLU A 1 90 ? -29.210 9.060 28.941 1.00 79.31 90 GLU A N 1
ATOM 736 C CA . GLU A 1 90 ? -29.119 8.417 27.635 1.00 79.31 90 GLU A CA 1
ATOM 737 C C . GLU A 1 90 ? -28.158 9.125 26.673 1.00 79.31 90 GLU A C 1
ATOM 739 O O . GLU A 1 90 ? -27.289 8.470 26.092 1.00 79.31 90 GLU A O 1
ATOM 744 N N . ASN A 1 91 ? -28.231 10.455 26.574 1.00 81.12 91 ASN A N 1
ATOM 745 C CA . ASN A 1 91 ? -27.301 11.238 25.760 1.00 81.12 91 ASN A CA 1
ATOM 746 C C . ASN A 1 91 ? -25.860 11.119 26.277 1.00 81.12 91 ASN A C 1
ATOM 748 O O . ASN A 1 91 ? -24.923 11.020 25.484 1.00 81.12 91 ASN A O 1
ATOM 752 N N . GLU A 1 92 ? -25.667 11.052 27.597 1.00 81.81 92 GLU A N 1
ATOM 753 C CA . GLU A 1 92 ? -24.341 10.857 28.191 1.00 81.81 92 GLU A CA 1
ATOM 754 C C . GLU A 1 92 ? -23.771 9.453 27.918 1.00 81.81 92 GLU A C 1
ATOM 756 O O . GLU A 1 92 ? -22.588 9.330 27.594 1.00 81.81 92 GLU A O 1
ATOM 761 N N . TYR A 1 93 ? -24.580 8.389 27.967 1.00 81.19 93 TYR A N 1
ATOM 762 C CA . TYR A 1 93 ? -24.129 7.041 27.586 1.00 81.19 93 TYR A CA 1
ATOM 763 C C . TYR A 1 93 ? -23.787 6.958 26.090 1.00 81.19 93 TYR A C 1
ATOM 765 O O . TYR A 1 93 ? -22.738 6.412 25.734 1.00 81.19 93 TYR A O 1
ATOM 773 N N . ASN A 1 94 ? -24.607 7.568 25.230 1.00 82.75 94 ASN A N 1
ATOM 774 C CA . ASN A 1 94 ? -24.344 7.668 23.792 1.00 82.75 94 ASN A CA 1
ATOM 775 C C . ASN A 1 94 ? -23.069 8.482 23.486 1.00 82.75 94 ASN A C 1
ATOM 777 O O . ASN A 1 94 ? -22.380 8.187 22.515 1.00 82.75 94 ASN A O 1
ATOM 781 N N . ARG A 1 95 ? -22.704 9.460 24.330 1.00 85.12 95 ARG A N 1
ATOM 782 C CA . ARG A 1 95 ? -21.436 10.208 24.238 1.00 85.12 95 ARG A CA 1
ATOM 783 C C . ARG A 1 95 ? -20.229 9.389 24.704 1.00 85.12 95 ARG A C 1
ATOM 785 O O . ARG A 1 95 ? -19.168 9.444 24.084 1.00 85.12 95 ARG A O 1
ATOM 792 N N . VAL A 1 96 ? -20.345 8.682 25.829 1.00 84.06 96 VAL A N 1
ATOM 793 C CA . VAL A 1 96 ? -19.214 7.985 26.473 1.00 84.06 96 VAL A CA 1
ATOM 794 C C . VAL A 1 96 ? -18.788 6.738 25.700 1.00 84.06 96 VAL A C 1
ATOM 796 O O . VAL A 1 96 ? -17.592 6.450 25.637 1.00 84.06 96 VAL A O 1
ATOM 799 N N . PHE A 1 97 ? -19.732 6.003 25.109 1.00 83.50 97 PHE A N 1
ATOM 800 C CA . PHE A 1 97 ? -19.424 4.752 24.415 1.00 83.50 97 PHE A CA 1
ATOM 801 C C . PHE A 1 97 ? -18.443 4.939 23.234 1.00 83.50 97 PHE A C 1
ATOM 803 O O . PHE A 1 97 ? -17.396 4.288 23.245 1.00 83.50 97 PHE A O 1
ATOM 810 N N . PRO A 1 98 ? -18.649 5.882 22.290 1.00 85.12 98 PRO A N 1
ATOM 811 C CA . PRO A 1 98 ? -17.677 6.154 21.227 1.00 85.12 98 PRO A CA 1
ATOM 812 C C . PRO A 1 98 ? -16.292 6.571 21.743 1.00 85.12 98 PRO A C 1
ATOM 814 O O . PRO A 1 98 ? -15.277 6.142 21.197 1.00 85.12 98 PRO A O 1
ATOM 817 N N . LEU A 1 99 ? -16.225 7.365 22.821 1.00 85.38 99 LEU A N 1
ATOM 818 C CA . LEU A 1 99 ? -14.953 7.788 23.426 1.00 85.38 99 LEU A CA 1
ATOM 819 C C . LEU A 1 99 ? -14.164 6.603 23.991 1.00 85.38 99 LEU A C 1
ATOM 821 O O . LEU A 1 99 ? -12.940 6.551 23.884 1.00 85.38 99 LEU A O 1
ATOM 825 N N . TYR A 1 100 ? -14.865 5.632 24.570 1.00 81.25 100 TYR A N 1
ATOM 826 C CA . TYR A 1 100 ? -14.253 4.408 25.068 1.00 81.25 100 TYR A CA 1
ATOM 827 C C . TYR A 1 100 ? -13.646 3.577 23.927 1.00 81.25 100 TYR A C 1
ATOM 829 O O . TYR A 1 100 ? -12.494 3.147 24.017 1.00 81.25 100 TYR A O 1
ATOM 837 N N . ILE A 1 101 ? -14.389 3.407 22.830 1.00 81.75 101 ILE A N 1
ATOM 838 C CA . ILE A 1 101 ? -13.916 2.708 21.627 1.00 81.75 101 ILE A CA 1
ATOM 839 C C . ILE A 1 101 ? -12.699 3.412 21.019 1.00 81.75 101 ILE A C 1
ATOM 841 O O . ILE A 1 101 ? -11.717 2.763 20.662 1.00 81.75 101 ILE A O 1
ATOM 845 N N . GLU A 1 102 ? -12.717 4.741 20.947 1.00 84.81 102 GLU A N 1
ATOM 846 C CA . GLU A 1 102 ? -11.585 5.545 20.478 1.00 84.81 102 GLU A CA 1
ATOM 847 C C . GLU A 1 102 ? -10.312 5.296 21.288 1.00 84.81 102 GLU A C 1
ATOM 849 O O . GLU A 1 102 ? -9.218 5.138 20.737 1.00 84.81 102 GLU A O 1
ATOM 854 N N . LEU A 1 103 ? -10.451 5.181 22.602 1.00 84.12 103 LEU A N 1
ATOM 855 C CA . LEU A 1 103 ? -9.324 4.901 23.469 1.00 84.12 103 LEU A CA 1
ATOM 856 C C . LEU A 1 103 ? -8.825 3.454 23.368 1.00 84.12 103 LEU A C 1
ATOM 858 O O . LEU A 1 103 ? -7.618 3.235 23.465 1.00 84.12 103 LEU A O 1
ATOM 862 N N . ILE A 1 104 ? -9.702 2.476 23.116 1.00 79.69 104 ILE A N 1
ATOM 863 C CA . ILE A 1 104 ? -9.285 1.118 22.733 1.00 79.69 104 ILE A CA 1
ATOM 864 C C . ILE A 1 104 ? -8.478 1.178 21.435 1.00 79.69 104 ILE A C 1
ATOM 866 O O . ILE A 1 104 ? -7.330 0.735 21.401 1.00 79.69 104 ILE A O 1
ATOM 870 N N . LYS A 1 105 ? -9.022 1.806 20.383 1.00 82.12 105 LYS A N 1
ATOM 871 C CA . LYS A 1 105 ? -8.333 1.972 19.092 1.00 82.12 105 LYS A CA 1
ATOM 872 C C . LYS A 1 105 ? -6.955 2.620 19.270 1.00 82.12 105 LYS A C 1
ATOM 874 O O . LYS A 1 105 ? -6.006 2.247 18.580 1.00 82.12 105 LYS A O 1
ATOM 879 N N . LYS A 1 106 ? -6.833 3.556 20.215 1.00 84.12 106 LYS A N 1
ATOM 880 C CA . LYS A 1 106 ? -5.579 4.213 20.600 1.00 84.12 106 LYS A CA 1
ATOM 881 C C . LYS A 1 106 ? -4.625 3.286 21.363 1.00 84.12 106 LYS A C 1
ATOM 883 O O . LYS A 1 106 ? -3.460 3.210 20.986 1.00 84.12 106 LYS A O 1
ATOM 888 N N . LYS A 1 107 ? -5.100 2.554 22.377 1.00 80.62 107 LYS A N 1
ATOM 889 C CA . LYS A 1 107 ? -4.306 1.596 23.173 1.00 80.62 107 LYS A CA 1
ATOM 890 C C . LYS A 1 107 ? -3.630 0.545 22.290 1.00 80.62 107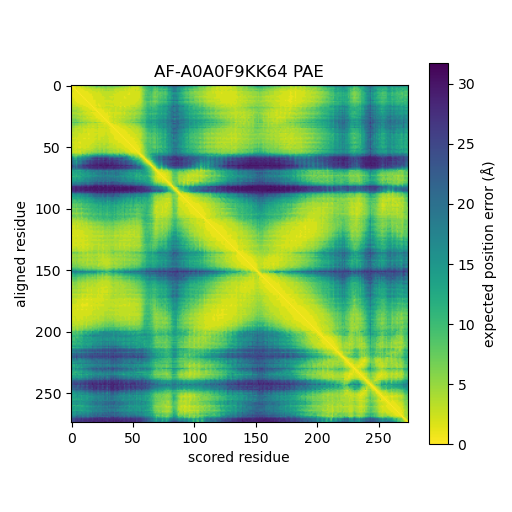 LYS A C 1
ATOM 892 O O . LYS A 1 107 ? -2.457 0.247 22.487 1.00 80.62 107 LYS A O 1
ATOM 897 N N . TYR A 1 108 ? -4.356 0.037 21.297 1.00 79.38 108 TYR A N 1
ATOM 898 C CA . TYR A 1 108 ? -3.874 -0.991 20.369 1.00 79.38 108 TYR A CA 1
ATOM 899 C C . TYR A 1 108 ? -3.290 -0.415 19.065 1.00 79.38 108 TYR A C 1
ATOM 901 O O . TYR A 1 108 ? -3.045 -1.150 18.115 1.00 79.38 108 TYR A O 1
ATOM 909 N N . ASN A 1 109 ? -3.055 0.902 18.988 1.00 82.19 109 ASN A N 1
ATOM 910 C CA . ASN A 1 109 ? -2.482 1.587 17.820 1.00 82.19 109 ASN A CA 1
ATOM 911 C C . ASN A 1 109 ? -3.190 1.283 16.477 1.00 82.19 109 ASN A C 1
ATOM 913 O O . ASN A 1 109 ? -2.578 1.376 15.407 1.00 82.19 109 ASN A O 1
ATOM 917 N N . LEU A 1 110 ? -4.491 0.973 16.495 1.00 84.75 110 LEU A N 1
ATOM 918 C CA . LEU A 1 110 ? -5.240 0.546 15.306 1.00 84.75 110 LEU A CA 1
ATOM 919 C C . LEU A 1 110 ? -5.238 1.623 14.217 1.00 84.75 110 LEU A C 1
ATOM 921 O O . LEU A 1 110 ? -4.997 1.341 13.046 1.00 84.75 110 LEU A O 1
ATOM 925 N N . LYS A 1 111 ? -5.399 2.896 14.601 1.00 84.56 111 LYS A N 1
ATOM 926 C CA . LYS A 1 111 ? -5.333 4.023 13.654 1.00 84.56 111 LYS A CA 1
ATOM 927 C C . LYS A 1 111 ? -3.974 4.124 12.961 1.00 84.56 111 LYS A C 1
ATOM 929 O O . LYS A 1 111 ? -3.910 4.441 11.776 1.00 84.56 111 LYS A O 1
ATOM 934 N N . GLN A 1 112 ? -2.889 3.843 13.680 1.00 86.00 112 GLN A N 1
ATOM 935 C CA . GLN A 1 112 ? -1.544 3.901 13.119 1.00 86.00 112 GLN A CA 1
ATOM 936 C C . GLN A 1 112 ? -1.308 2.754 12.137 1.00 86.00 112 GLN A C 1
ATOM 938 O O . GLN A 1 112 ? -0.827 2.997 11.032 1.00 86.00 112 GLN A O 1
ATOM 943 N N . HIS A 1 113 ? -1.665 1.522 12.503 1.00 86.56 113 HIS A N 1
ATOM 944 C CA . HIS A 1 113 ? -1.508 0.380 11.604 1.00 86.56 113 HIS A CA 1
ATOM 945 C C . HIS A 1 113 ? -2.404 0.500 10.362 1.00 86.56 113 HIS A C 1
ATOM 947 O O . HIS A 1 113 ? -1.930 0.259 9.252 1.00 86.56 113 HIS A O 1
ATOM 953 N N . SER A 1 114 ? -3.641 0.984 10.518 1.00 87.12 114 SER A N 1
ATOM 954 C CA . SER A 1 114 ? -4.552 1.279 9.401 1.00 87.12 114 SER A CA 1
ATOM 955 C C . SER A 1 114 ? -3.961 2.327 8.458 1.00 87.12 114 SER A C 1
ATOM 957 O O . SER A 1 114 ? -3.902 2.114 7.247 1.00 87.12 114 SER A O 1
ATOM 959 N N . LYS A 1 115 ? -3.404 3.414 9.010 1.00 90.31 115 LYS A N 1
ATOM 960 C CA . LYS A 1 115 ? -2.712 4.442 8.227 1.00 90.31 115 LYS A CA 1
ATOM 961 C C . LYS A 1 115 ? -1.515 3.875 7.461 1.00 90.31 115 LYS A C 1
ATOM 963 O O . LYS A 1 115 ? -1.396 4.133 6.268 1.00 90.31 115 LYS A O 1
ATOM 968 N N . ILE A 1 116 ? -0.663 3.078 8.112 1.00 88.81 116 ILE A N 1
ATOM 969 C CA . ILE A 1 116 ? 0.485 2.430 7.459 1.00 88.81 116 ILE A CA 1
ATOM 970 C C . ILE A 1 116 ? -0.001 1.543 6.309 1.00 88.81 116 ILE A C 1
ATOM 972 O O . ILE A 1 116 ? 0.533 1.635 5.205 1.00 88.81 116 ILE A O 1
ATOM 976 N N . SER A 1 117 ? -1.017 0.711 6.533 1.00 90.31 117 SER A N 1
ATOM 977 C CA . SER A 1 117 ? -1.565 -0.157 5.489 1.00 90.31 117 SER A CA 1
ATOM 978 C C . SER A 1 117 ? -2.085 0.646 4.291 1.00 90.31 117 SER A C 1
ATOM 980 O O . SER A 1 117 ? -1.661 0.412 3.155 1.00 90.31 117 SER A O 1
ATOM 982 N N . ALA A 1 118 ? -2.914 1.664 4.541 1.00 91.31 118 ALA A N 1
ATOM 983 C CA . ALA A 1 118 ? -3.498 2.511 3.504 1.00 91.31 118 ALA A CA 1
ATOM 984 C C . ALA A 1 118 ? -2.438 3.291 2.706 1.00 91.31 118 ALA A C 1
ATOM 986 O O . ALA A 1 118 ? -2.483 3.324 1.473 1.00 91.31 118 ALA A O 1
ATOM 987 N N . GLU A 1 119 ? -1.452 3.886 3.386 1.00 92.69 119 GLU A N 1
ATOM 988 C CA . GLU A 1 119 ? -0.351 4.609 2.744 1.00 92.69 119 GLU A CA 1
ATOM 989 C C . GLU A 1 119 ? 0.469 3.691 1.834 1.00 92.69 119 GLU A C 1
ATOM 991 O O . GLU A 1 119 ? 0.728 4.033 0.678 1.00 92.69 119 GLU A O 1
ATOM 996 N N . ASN A 1 120 ? 0.835 2.501 2.319 1.00 92.38 120 ASN A N 1
ATOM 997 C CA . ASN A 1 120 ? 1.596 1.539 1.527 1.00 92.38 120 ASN A CA 1
ATOM 998 C C . ASN A 1 120 ? 0.779 1.002 0.346 1.00 92.38 120 ASN A C 1
ATOM 1000 O O . ASN A 1 120 ? 1.318 0.877 -0.751 1.00 92.38 120 ASN A O 1
ATOM 1004 N N . ASN A 1 121 ? -0.524 0.765 0.517 1.00 92.56 121 ASN A N 1
ATOM 1005 C CA . ASN A 1 121 ? -1.398 0.351 -0.581 1.00 92.56 121 ASN A CA 1
ATOM 1006 C C . ASN A 1 121 ? -1.478 1.421 -1.683 1.00 92.56 121 ASN A C 1
ATOM 1008 O O . ASN A 1 121 ? -1.367 1.115 -2.871 1.00 92.56 121 ASN A O 1
ATOM 1012 N N . LYS A 1 122 ? -1.582 2.696 -1.289 1.00 94.06 122 LYS A N 1
ATOM 1013 C CA . LYS A 1 122 ? -1.549 3.825 -2.224 1.00 94.06 122 LYS A CA 1
ATOM 1014 C C . LYS A 1 122 ? -0.210 3.908 -2.957 1.00 94.06 122 LYS A C 1
ATOM 1016 O O . LYS A 1 122 ? -0.204 4.167 -4.158 1.00 94.06 122 LYS A O 1
ATOM 1021 N N . ILE A 1 123 ? 0.916 3.691 -2.275 1.00 93.56 123 ILE A N 1
ATOM 1022 C CA . ILE A 1 123 ? 2.240 3.667 -2.918 1.00 93.56 123 ILE A CA 1
ATOM 1023 C C . ILE A 1 123 ? 2.310 2.544 -3.956 1.00 93.56 123 ILE A C 1
ATOM 1025 O O . ILE A 1 123 ? 2.667 2.821 -5.095 1.00 93.56 123 ILE A O 1
ATOM 1029 N N . ILE A 1 124 ? 1.913 1.320 -3.594 1.00 93.00 124 ILE A N 1
ATOM 1030 C CA . ILE A 1 124 ? 1.906 0.154 -4.492 1.00 93.00 124 ILE A CA 1
ATOM 1031 C C . ILE A 1 124 ? 1.079 0.439 -5.752 1.00 93.00 124 ILE A C 1
ATOM 1033 O O . ILE A 1 124 ? 1.580 0.273 -6.859 1.00 93.00 124 ILE A O 1
ATOM 1037 N N . SER A 1 125 ? -0.146 0.944 -5.592 1.00 91.94 125 SER A N 1
ATOM 1038 C CA . SER A 1 125 ? -1.017 1.284 -6.724 1.00 91.94 125 SER A CA 1
ATOM 1039 C C . SER A 1 125 ? -0.409 2.367 -7.627 1.00 91.94 125 SER A C 1
ATOM 1041 O O . SER A 1 125 ? -0.408 2.231 -8.847 1.00 91.94 125 SER A O 1
ATOM 1043 N N . ASN A 1 126 ? 0.175 3.423 -7.047 1.00 93.50 126 ASN A N 1
ATOM 1044 C CA . ASN A 1 126 ? 0.826 4.471 -7.837 1.00 93.50 126 ASN A CA 1
ATOM 1045 C C . ASN A 1 126 ? 2.111 3.981 -8.530 1.00 93.50 126 ASN A C 1
ATOM 1047 O O . ASN A 1 126 ? 2.447 4.501 -9.592 1.00 93.50 126 ASN A O 1
ATOM 1051 N N . LEU A 1 127 ? 2.840 3.023 -7.944 1.00 93.44 127 LEU A N 1
ATOM 1052 C CA . LEU A 1 127 ? 4.018 2.419 -8.574 1.00 93.44 127 LEU A CA 1
ATOM 1053 C C . LEU A 1 127 ? 3.634 1.684 -9.856 1.00 93.44 127 LEU A C 1
ATOM 1055 O O . LEU A 1 127 ? 4.331 1.843 -10.853 1.00 93.44 127 LEU A O 1
ATOM 1059 N N . ASP A 1 128 ? 2.511 0.964 -9.854 1.00 89.31 128 ASP A N 1
ATOM 1060 C CA . ASP A 1 128 ? 2.006 0.288 -11.052 1.00 89.31 128 ASP A CA 1
ATOM 1061 C C . ASP A 1 128 ? 1.683 1.291 -12.164 1.00 89.31 128 ASP A C 1
ATOM 1063 O O . ASP A 1 128 ? 2.096 1.098 -13.306 1.00 89.31 128 ASP A O 1
ATOM 1067 N N . THR A 1 129 ? 1.042 2.418 -11.836 1.00 91.19 129 THR A N 1
ATOM 1068 C CA . THR A 1 129 ? 0.793 3.485 -12.819 1.00 91.19 129 THR A CA 1
ATOM 1069 C C . THR A 1 129 ? 2.090 4.057 -13.396 1.00 91.19 129 THR A C 1
ATOM 1071 O O . THR A 1 129 ? 2.202 4.202 -14.610 1.00 91.19 129 THR A O 1
ATOM 1074 N N . VAL A 1 130 ? 3.075 4.382 -12.552 1.00 91.44 130 VAL A N 1
ATOM 1075 C CA . VAL A 1 130 ? 4.346 4.973 -13.012 1.00 91.44 130 VAL A CA 1
ATOM 1076 C C . VAL A 1 130 ? 5.140 3.982 -13.861 1.00 91.44 130 VAL A C 1
ATOM 1078 O O . VAL A 1 130 ? 5.615 4.342 -14.933 1.00 91.44 130 VAL A O 1
ATOM 1081 N N . MET A 1 131 ? 5.214 2.724 -13.431 1.00 91.81 131 MET A N 1
ATOM 1082 C CA . MET A 1 131 ? 5.840 1.643 -14.187 1.00 91.81 131 MET A CA 1
ATOM 1083 C C . MET A 1 131 ? 5.204 1.481 -15.574 1.00 91.81 131 MET A C 1
ATOM 1085 O O . MET A 1 131 ? 5.918 1.390 -16.569 1.00 91.81 131 MET A O 1
ATOM 1089 N N . LEU A 1 132 ? 3.869 1.489 -15.664 1.00 89.06 132 LEU A N 1
ATOM 1090 C CA . LEU A 1 132 ? 3.161 1.398 -16.945 1.00 89.06 132 LEU A CA 1
ATOM 1091 C C . LEU A 1 132 ? 3.465 2.581 -17.872 1.00 89.06 132 LEU A C 1
ATOM 1093 O O . LEU A 1 132 ? 3.540 2.396 -19.086 1.00 89.06 132 LEU A O 1
ATOM 1097 N N . VAL A 1 133 ? 3.638 3.787 -17.322 1.00 89.00 133 VAL A N 1
ATOM 1098 C CA . VAL A 1 133 ? 4.031 4.971 -18.101 1.00 89.00 133 VAL A CA 1
ATOM 1099 C C . VAL A 1 133 ? 5.458 4.829 -18.625 1.00 89.00 133 VAL A C 1
ATOM 1101 O O . VAL A 1 133 ? 5.689 5.076 -19.805 1.00 89.00 133 VAL A O 1
ATOM 1104 N N . ASP A 1 134 ? 6.393 4.379 -17.791 1.00 86.81 134 ASP A N 1
ATOM 1105 C CA . ASP A 1 134 ? 7.793 4.197 -18.186 1.00 86.81 134 ASP A CA 1
ATOM 1106 C C . ASP A 1 134 ? 7.947 3.112 -19.268 1.00 86.81 134 ASP A C 1
ATOM 1108 O O . ASP A 1 134 ? 8.646 3.302 -20.263 1.00 86.81 134 ASP A O 1
ATOM 1112 N N . ILE A 1 135 ? 7.207 2.009 -19.139 1.00 86.56 135 ILE A N 1
ATOM 1113 C CA . ILE A 1 135 ? 7.201 0.910 -20.114 1.00 86.56 135 ILE A CA 1
ATOM 1114 C C . ILE A 1 135 ? 6.462 1.292 -21.412 1.00 86.56 135 ILE A C 1
ATOM 1116 O O . ILE A 1 135 ? 6.687 0.681 -22.458 1.00 86.56 135 ILE A O 1
ATOM 1120 N N . ARG A 1 136 ? 5.606 2.325 -21.400 1.00 87.88 136 ARG A N 1
ATOM 1121 C CA . ARG A 1 136 ? 4.810 2.730 -22.573 1.00 87.88 136 ARG A CA 1
ATOM 1122 C C . ARG A 1 136 ? 5.675 3.067 -23.787 1.00 87.88 136 ARG A C 1
ATOM 1124 O O . ARG A 1 136 ? 5.315 2.665 -24.887 1.00 87.88 136 ARG A O 1
ATOM 1131 N N . LYS A 1 137 ? 6.800 3.769 -23.601 1.00 78.19 137 LYS A N 1
ATOM 1132 C CA . LYS A 1 137 ? 7.704 4.134 -24.710 1.00 78.19 137 LYS A CA 1
ATOM 1133 C C . LYS A 1 137 ? 8.267 2.892 -25.402 1.00 78.19 137 LYS A C 1
ATOM 1135 O O . LYS A 1 137 ? 8.162 2.757 -26.615 1.00 78.19 137 LYS A O 1
ATOM 1140 N N . LEU A 1 138 ? 8.767 1.950 -24.609 1.00 82.50 138 LEU A N 1
ATOM 1141 C CA . LEU A 1 138 ? 9.280 0.670 -25.089 1.00 82.50 138 LEU A CA 1
ATOM 1142 C C . LEU A 1 138 ? 8.169 -0.176 -25.762 1.00 82.50 138 LEU A C 1
ATOM 1144 O O . LEU A 1 138 ? 8.390 -0.782 -26.806 1.00 82.50 138 LEU A O 1
ATOM 1148 N N . ASN A 1 139 ? 6.942 -0.157 -25.228 1.00 87.25 139 ASN A N 1
ATOM 1149 C CA . ASN A 1 139 ? 5.775 -0.806 -25.846 1.00 87.25 139 ASN A CA 1
ATOM 1150 C C . ASN A 1 139 ? 5.376 -0.186 -27.192 1.00 87.25 139 ASN A C 1
ATOM 1152 O O . ASN A 1 139 ? 4.928 -0.907 -28.083 1.00 87.25 139 ASN A O 1
ATOM 1156 N N . ASN A 1 140 ? 5.501 1.131 -27.344 1.00 89.25 140 ASN A N 1
ATOM 1157 C CA . ASN A 1 140 ? 5.229 1.802 -28.612 1.00 89.25 140 ASN A CA 1
ATOM 1158 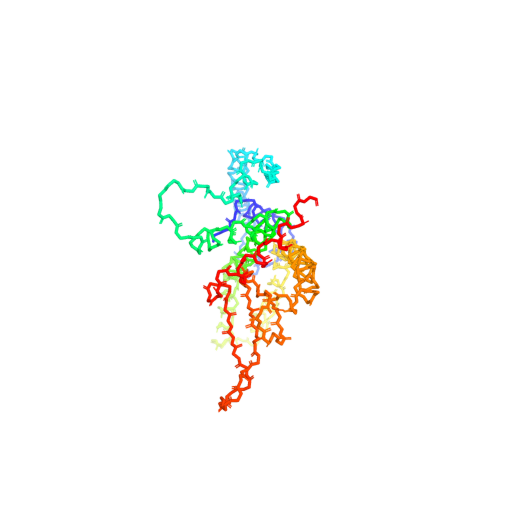C C . ASN A 1 140 ? 6.277 1.418 -29.661 1.00 89.25 140 ASN A C 1
ATOM 1160 O O . ASN A 1 140 ? 5.889 0.999 -30.746 1.00 89.25 140 ASN A O 1
ATOM 1164 N N . ALA A 1 141 ? 7.564 1.417 -29.299 1.00 86.00 141 ALA A N 1
ATOM 1165 C CA . ALA A 1 141 ? 8.628 0.945 -30.185 1.00 86.00 141 ALA A CA 1
ATOM 1166 C C . ALA A 1 141 ? 8.395 -0.508 -30.637 1.00 86.00 141 ALA A C 1
ATOM 1168 O O . ALA A 1 141 ? 8.505 -0.825 -31.820 1.00 86.00 141 ALA A O 1
ATOM 1169 N N . ARG A 1 142 ? 7.963 -1.389 -29.721 1.00 90.00 142 ARG A N 1
ATOM 1170 C CA . ARG A 1 142 ? 7.559 -2.759 -30.073 1.00 90.00 142 ARG A CA 1
ATOM 1171 C C . ARG A 1 142 ? 6.437 -2.780 -31.118 1.00 90.00 142 ARG A C 1
ATOM 1173 O O . ARG A 1 142 ? 6.504 -3.547 -32.073 1.00 90.00 142 ARG A O 1
ATOM 1180 N N . LYS A 1 143 ? 5.391 -1.967 -30.935 1.00 90.81 143 LYS A N 1
ATOM 1181 C CA . LYS A 1 143 ? 4.255 -1.893 -31.871 1.00 90.81 143 LYS A CA 1
ATOM 1182 C C . LYS A 1 143 ? 4.672 -1.365 -33.243 1.00 90.81 143 LYS A C 1
ATOM 1184 O O . LYS A 1 143 ? 4.199 -1.889 -34.244 1.00 90.81 143 LYS A O 1
ATOM 1189 N N . GLU A 1 144 ? 5.556 -0.375 -33.294 1.00 89.94 144 GLU A N 1
ATOM 1190 C CA . GLU A 1 144 ? 6.111 0.152 -34.546 1.00 89.94 144 GLU A CA 1
ATOM 1191 C C . GLU A 1 144 ? 6.913 -0.916 -35.296 1.00 89.94 144 GLU A C 1
ATOM 1193 O O . GLU A 1 144 ? 6.720 -1.108 -36.493 1.00 89.94 144 GLU A O 1
ATOM 1198 N N . MET A 1 145 ? 7.747 -1.686 -34.591 1.00 89.06 145 MET A N 1
ATOM 1199 C CA . MET A 1 145 ? 8.459 -2.826 -35.179 1.00 89.06 145 MET A CA 1
ATOM 1200 C C . MET A 1 145 ? 7.495 -3.896 -35.715 1.00 89.06 145 MET A C 1
ATOM 1202 O O . MET A 1 145 ? 7.707 -4.425 -36.802 1.00 89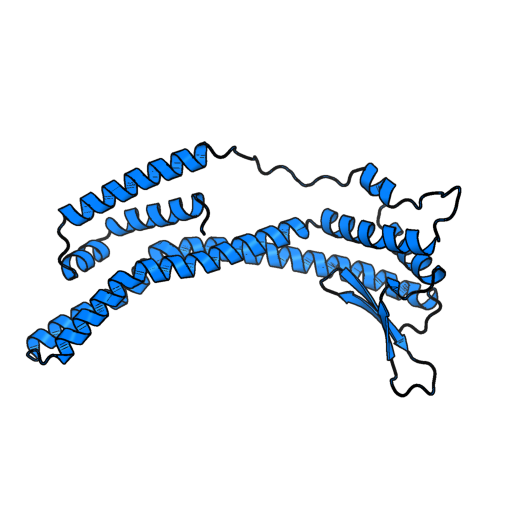.06 145 MET A O 1
ATOM 1206 N N . GLN A 1 146 ? 6.406 -4.181 -34.994 1.00 90.00 146 GLN A N 1
ATOM 1207 C CA . GLN A 1 146 ? 5.363 -5.108 -35.452 1.00 90.00 146 GLN A CA 1
ATOM 1208 C C . GLN A 1 146 ? 4.615 -4.594 -36.690 1.00 90.00 146 GLN A C 1
ATOM 1210 O O . GLN A 1 146 ? 4.259 -5.391 -37.556 1.00 90.00 146 GLN A O 1
ATOM 1215 N N . LEU A 1 147 ? 4.365 -3.286 -36.778 1.00 91.81 147 LEU A N 1
ATOM 1216 C CA . LEU A 1 147 ? 3.750 -2.657 -37.948 1.00 91.81 147 LEU A CA 1
ATOM 1217 C C . LEU A 1 147 ? 4.646 -2.799 -39.178 1.00 91.81 147 LEU A C 1
ATOM 1219 O O . LEU A 1 147 ? 4.169 -3.278 -40.200 1.00 91.81 147 LEU A O 1
ATOM 1223 N N . LYS A 1 148 ? 5.948 -2.523 -39.044 1.00 87.94 148 LYS A N 1
ATOM 1224 C CA . LYS A 1 148 ? 6.916 -2.699 -40.136 1.00 87.94 148 LYS A CA 1
ATOM 1225 C C . LYS A 1 148 ? 6.936 -4.130 -40.681 1.00 87.94 148 LYS A C 1
ATOM 1227 O O . LYS A 1 148 ? 6.968 -4.315 -41.889 1.00 87.94 148 LYS A O 1
ATOM 1232 N N . ILE A 1 149 ? 6.849 -5.151 -39.821 1.00 88.69 149 ILE A N 1
ATOM 1233 C CA . ILE A 1 149 ? 6.726 -6.552 -40.277 1.00 88.69 149 ILE A CA 1
ATOM 1234 C C . ILE A 1 149 ? 5.453 -6.745 -41.119 1.00 88.69 149 ILE A C 1
ATOM 1236 O O . ILE A 1 149 ? 5.491 -7.389 -42.165 1.00 88.69 149 ILE A O 1
ATOM 1240 N N . ARG A 1 150 ? 4.321 -6.172 -40.688 1.00 87.38 150 ARG A N 1
ATOM 1241 C CA . ARG A 1 150 ? 3.037 -6.279 -41.405 1.00 87.38 150 ARG A CA 1
ATOM 1242 C C . ARG A 1 150 ? 3.016 -5.530 -42.738 1.00 87.38 150 ARG A C 1
ATOM 1244 O O . ARG A 1 150 ? 2.236 -5.906 -43.603 1.00 87.38 150 ARG A O 1
ATOM 1251 N N . GLU A 1 151 ? 3.855 -4.512 -42.909 1.00 89.31 151 GLU A N 1
ATOM 1252 C CA . GLU A 1 151 ? 3.975 -3.711 -44.139 1.00 89.31 151 GLU A CA 1
ATOM 1253 C C . GLU A 1 151 ? 4.671 -4.452 -45.300 1.00 89.31 151 GLU A C 1
ATOM 1255 O O . GLU A 1 151 ? 4.826 -3.885 -46.378 1.00 89.31 151 GLU A O 1
ATOM 1260 N N . GLY A 1 152 ? 5.035 -5.729 -45.127 1.00 77.38 152 GLY A N 1
ATOM 1261 C CA . GLY A 1 152 ? 5.510 -6.580 -46.224 1.00 77.38 152 GLY A CA 1
ATOM 1262 C C . GLY A 1 152 ? 7.025 -6.553 -46.423 1.00 77.38 152 GLY A C 1
ATOM 1263 O O . GLY A 1 152 ? 7.505 -6.513 -47.554 1.00 77.38 152 GLY A O 1
ATOM 1264 N N . LEU A 1 153 ? 7.788 -6.577 -45.326 1.00 84.19 153 LEU A N 1
ATOM 1265 C CA . LEU A 1 153 ? 9.244 -6.744 -45.367 1.00 84.19 153 LEU A CA 1
ATOM 1266 C C . LEU A 1 153 ? 9.641 -8.131 -45.896 1.00 84.19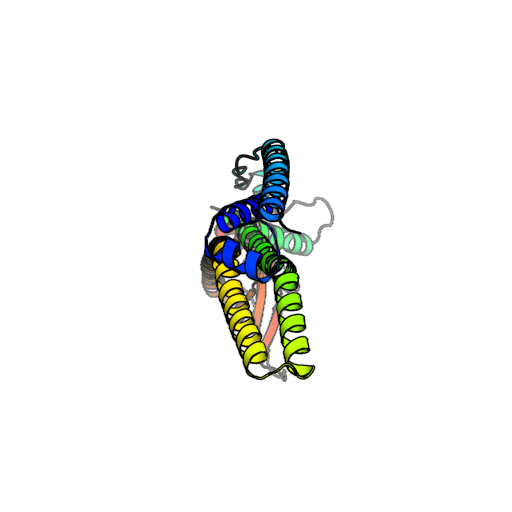 153 LEU A C 1
ATOM 1268 O O . LEU A 1 153 ? 8.894 -9.102 -45.760 1.00 84.19 153 LEU A O 1
ATOM 1272 N N . SER A 1 154 ? 10.856 -8.247 -46.444 1.00 88.88 154 SER A N 1
ATOM 1273 C CA . SER A 1 154 ? 11.403 -9.554 -46.831 1.00 88.88 154 SER A CA 1
ATOM 1274 C C . SER A 1 154 ? 11.459 -10.508 -45.622 1.00 88.88 154 SER A C 1
ATOM 1276 O O . SER A 1 154 ? 11.537 -10.042 -44.476 1.00 88.88 154 SER A O 1
ATOM 1278 N N . PRO A 1 155 ? 11.439 -11.838 -45.831 1.00 87.50 155 PRO A N 1
ATOM 1279 C CA . PRO A 1 155 ? 11.496 -12.809 -44.735 1.00 87.50 155 PRO A CA 1
ATOM 1280 C C . PRO A 1 155 ? 12.708 -12.614 -43.809 1.00 87.50 155 PRO A C 1
ATOM 1282 O O . PRO A 1 155 ? 12.571 -12.659 -42.589 1.00 87.50 155 PRO A O 1
ATOM 1285 N N . GLU A 1 156 ? 13.873 -12.310 -44.383 1.00 89.50 156 GLU A N 1
ATOM 1286 C CA . GLU A 1 156 ? 15.128 -12.073 -43.657 1.00 89.50 156 GLU A CA 1
ATOM 1287 C C . GLU A 1 156 ? 15.035 -10.841 -42.747 1.00 89.50 156 GLU A C 1
ATOM 1289 O O . GLU A 1 156 ? 15.367 -10.896 -41.562 1.00 89.50 156 GLU A O 1
ATOM 1294 N N . ILE A 1 157 ? 14.523 -9.724 -43.275 1.00 87.25 157 ILE A N 1
ATOM 1295 C CA . ILE A 1 157 ? 14.362 -8.487 -42.505 1.00 87.25 157 ILE A CA 1
ATOM 1296 C C . ILE A 1 157 ? 13.270 -8.670 -41.443 1.00 87.25 157 ILE A C 1
ATOM 1298 O O . ILE A 1 157 ? 13.436 -8.231 -40.304 1.00 87.25 157 ILE A O 1
ATOM 1302 N N . SER A 1 158 ? 12.181 -9.364 -41.775 1.00 86.94 158 SER A N 1
ATOM 1303 C CA . SER A 1 158 ? 11.110 -9.686 -40.827 1.00 86.94 158 SER A CA 1
ATOM 1304 C C . SER A 1 158 ? 11.639 -10.476 -39.631 1.00 86.94 158 SER A C 1
ATOM 1306 O O . SER A 1 158 ? 11.330 -10.137 -38.490 1.00 86.94 158 SER A O 1
ATOM 1308 N N . GLN A 1 159 ? 12.507 -11.463 -39.869 1.00 88.88 159 GLN A N 1
ATOM 1309 C CA . GLN A 1 159 ? 13.135 -12.252 -38.810 1.00 88.88 159 GLN A CA 1
ATOM 1310 C C . GLN A 1 159 ? 14.043 -11.403 -37.904 1.00 88.88 159 GLN A C 1
ATOM 1312 O O . GLN A 1 159 ? 14.028 -11.574 -36.682 1.00 88.88 159 GLN A O 1
ATOM 1317 N N . ILE A 1 160 ? 14.774 -10.432 -38.469 1.00 88.38 160 ILE A N 1
ATOM 1318 C CA . ILE A 1 160 ? 15.557 -9.464 -37.684 1.00 88.38 160 ILE A CA 1
ATOM 1319 C C . ILE A 1 160 ? 14.635 -8.659 -36.759 1.00 88.38 160 ILE A C 1
ATOM 1321 O O . ILE A 1 160 ? 14.909 -8.556 -35.563 1.00 88.38 160 ILE A O 1
ATOM 1325 N N . TYR A 1 161 ? 13.530 -8.108 -37.273 1.00 89.25 161 TYR A N 1
ATOM 1326 C CA . TYR A 1 161 ? 12.573 -7.364 -36.445 1.00 89.25 161 TYR A CA 1
ATOM 1327 C C . TYR A 1 161 ? 11.907 -8.246 -35.380 1.00 89.25 161 TYR A C 1
ATOM 1329 O O . TYR A 1 161 ? 11.724 -7.788 -34.252 1.00 89.25 161 TYR A O 1
ATOM 1337 N N . GLN A 1 162 ? 11.606 -9.509 -35.693 1.00 90.00 162 GLN A N 1
ATOM 1338 C CA . GLN A 1 162 ? 11.057 -10.477 -34.739 1.00 90.00 162 GLN A CA 1
ATOM 1339 C C . GLN A 1 162 ? 12.007 -10.684 -33.548 1.00 90.00 162 GLN A C 1
ATOM 1341 O O . GLN A 1 162 ? 11.603 -10.537 -32.396 1.00 90.00 162 GLN A O 1
ATOM 1346 N N . SER A 1 163 ? 13.296 -10.910 -33.823 1.00 90.06 163 SER A N 1
ATOM 1347 C CA . SER A 1 163 ? 14.322 -11.055 -32.785 1.00 90.06 163 SER A CA 1
ATOM 1348 C C . SER A 1 163 ? 14.476 -9.781 -31.940 1.00 90.06 163 SER A C 1
ATOM 1350 O O . SER A 1 163 ? 14.610 -9.846 -30.716 1.00 90.06 163 SER A O 1
ATOM 1352 N N . LYS A 1 164 ? 14.395 -8.594 -32.563 1.00 89.38 164 LYS A N 1
ATOM 1353 C CA . LYS A 1 164 ? 14.403 -7.315 -31.831 1.00 89.38 164 LYS A CA 1
ATOM 1354 C C . LYS A 1 164 ? 13.202 -7.186 -30.888 1.00 89.38 164 LYS A C 1
ATOM 1356 O O . LYS A 1 164 ? 13.375 -6.751 -29.750 1.00 89.38 164 LYS A O 1
ATOM 1361 N N . ILE A 1 165 ? 12.010 -7.587 -31.334 1.00 91.12 165 ILE A N 1
ATOM 1362 C CA . ILE A 1 165 ? 10.789 -7.592 -30.515 1.00 91.12 165 ILE A CA 1
ATOM 1363 C C . ILE A 1 165 ? 10.954 -8.509 -29.300 1.00 91.12 165 ILE A C 1
ATOM 1365 O O . ILE A 1 165 ? 10.693 -8.067 -28.185 1.00 91.12 165 ILE A O 1
ATOM 1369 N N . GLU A 1 166 ? 11.439 -9.737 -29.481 1.00 90.75 166 GLU A N 1
ATOM 1370 C CA . GLU A 1 166 ? 11.641 -10.697 -28.382 1.00 90.75 166 GLU A CA 1
ATOM 1371 C C . GLU A 1 166 ? 12.637 -10.182 -27.329 1.00 90.75 166 GLU A C 1
ATOM 1373 O O . GLU A 1 166 ? 12.422 -10.325 -26.118 1.00 90.75 166 GLU A O 1
ATOM 1378 N N . ARG A 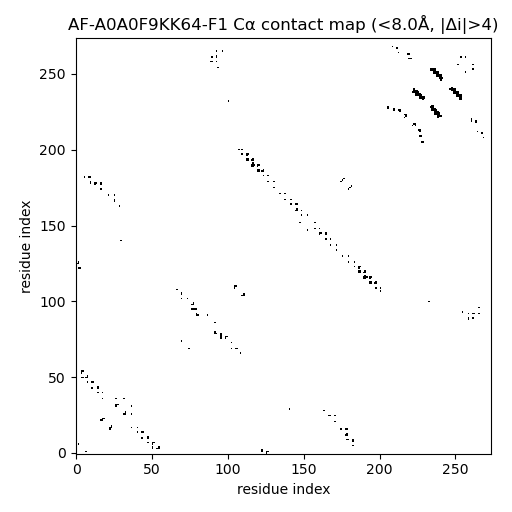1 167 ? 13.711 -9.517 -27.777 1.00 90.12 167 ARG A N 1
ATOM 1379 C CA . ARG A 1 167 ? 14.689 -8.875 -26.884 1.00 90.12 167 ARG A CA 1
ATOM 1380 C C . ARG A 1 167 ? 14.069 -7.713 -26.108 1.00 90.12 167 ARG A C 1
ATOM 1382 O O . ARG A 1 167 ? 14.273 -7.625 -24.896 1.00 90.12 167 ARG A O 1
ATOM 1389 N N . LEU A 1 168 ? 13.284 -6.857 -26.769 1.00 90.38 168 LEU A N 1
ATOM 1390 C CA . LEU A 1 168 ? 12.534 -5.778 -26.109 1.00 90.38 168 LEU A CA 1
ATOM 1391 C C . LEU A 1 168 ? 11.541 -6.328 -25.082 1.00 90.38 168 LEU A C 1
ATOM 1393 O O . LEU A 1 168 ? 11.441 -5.795 -23.976 1.00 90.38 168 LEU A O 1
ATOM 1397 N N . GLU A 1 169 ? 10.849 -7.416 -25.418 1.00 89.81 169 GLU A N 1
ATOM 1398 C CA . GLU A 1 169 ? 9.891 -8.055 -24.522 1.00 89.81 169 GLU A CA 1
ATOM 1399 C C . GLU A 1 169 ? 10.549 -8.621 -23.270 1.00 89.81 169 GLU A C 1
ATOM 1401 O O . GLU A 1 169 ? 10.111 -8.340 -22.152 1.00 89.81 169 GLU A O 1
ATOM 1406 N N . SER A 1 170 ? 11.649 -9.345 -23.448 1.00 90.62 170 SER A N 1
ATOM 1407 C CA . SER A 1 170 ? 12.453 -9.866 -22.342 1.00 90.62 170 SER A CA 1
ATOM 1408 C C . SER A 1 170 ? 12.954 -8.737 -21.439 1.00 90.62 170 SER A C 1
ATOM 1410 O O . SER A 1 170 ? 12.892 -8.825 -20.208 1.00 90.62 170 SER A O 1
ATOM 1412 N N . TYR A 1 171 ? 13.381 -7.626 -22.039 1.00 91.44 171 TYR A N 1
ATOM 1413 C CA . TYR A 1 171 ? 13.863 -6.477 -21.292 1.00 91.44 171 TYR A CA 1
ATOM 1414 C C . TYR A 1 171 ? 12.779 -5.785 -20.456 1.00 91.44 171 TYR A C 1
ATOM 1416 O O . TYR A 1 171 ? 13.097 -5.266 -19.385 1.00 91.44 171 TYR A O 1
ATOM 1424 N N . PHE A 1 172 ? 11.498 -5.817 -20.854 1.00 89.62 172 PHE A N 1
ATOM 1425 C CA . PHE A 1 172 ? 10.414 -5.286 -20.014 1.00 89.62 172 PHE A CA 1
ATOM 1426 C C . PHE A 1 172 ? 10.399 -5.916 -18.626 1.00 89.62 172 PHE A C 1
ATOM 1428 O O . PHE A 1 172 ? 10.263 -5.208 -17.623 1.00 89.62 172 PHE A O 1
ATOM 1435 N N . PHE A 1 173 ? 10.533 -7.241 -18.570 1.00 90.38 173 PHE A N 1
ATOM 1436 C CA . PHE A 1 173 ? 10.520 -7.983 -17.316 1.00 90.38 173 PHE A CA 1
ATOM 1437 C C . PHE A 1 173 ? 11.756 -7.652 -16.485 1.00 90.38 173 PHE A C 1
ATOM 1439 O O . PHE A 1 173 ? 11.622 -7.313 -15.311 1.00 90.38 173 PHE A O 1
ATOM 1446 N N . ILE A 1 174 ? 12.935 -7.615 -17.112 1.00 91.88 174 ILE A N 1
ATOM 1447 C CA . ILE A 1 174 ? 14.188 -7.234 -16.447 1.00 91.88 174 ILE A CA 1
ATOM 1448 C C . ILE A 1 174 ? 14.085 -5.825 -15.854 1.00 91.88 174 ILE A C 1
ATOM 1450 O O . ILE A 1 174 ? 14.393 -5.612 -14.680 1.00 91.88 174 ILE A O 1
ATOM 1454 N N . TYR A 1 175 ? 13.621 -4.855 -16.643 1.00 91.88 175 TYR A N 1
ATOM 1455 C CA . TYR A 1 175 ? 13.473 -3.470 -16.210 1.00 91.88 175 TYR A CA 1
ATOM 1456 C C . TYR A 1 175 ? 12.485 -3.348 -15.049 1.00 91.88 175 TYR A C 1
ATOM 1458 O O . TYR A 1 175 ? 12.788 -2.722 -14.029 1.00 91.88 175 TYR A O 1
ATOM 1466 N N . ARG A 1 176 ? 11.318 -3.992 -15.165 1.00 92.25 176 ARG A N 1
ATOM 1467 C CA . ARG A 1 176 ? 10.314 -4.053 -14.098 1.00 92.25 176 ARG A CA 1
ATOM 1468 C C . ARG A 1 176 ? 10.912 -4.598 -12.802 1.00 92.25 176 ARG A C 1
ATOM 1470 O O . ARG A 1 176 ? 10.733 -3.994 -11.738 1.00 92.25 176 ARG A O 1
ATOM 1477 N N . ASP A 1 177 ? 11.615 -5.718 -12.905 1.00 92.88 177 ASP A N 1
ATOM 1478 C CA . ASP A 1 177 ? 12.101 -6.483 -11.762 1.00 92.88 177 ASP A CA 1
ATOM 1479 C C . ASP A 1 177 ? 13.305 -5.811 -11.090 1.00 92.88 177 ASP A C 1
ATOM 1481 O O . ASP A 1 177 ? 13.452 -5.890 -9.874 1.00 92.88 177 ASP A O 1
ATOM 1485 N N . ARG A 1 178 ? 14.128 -5.067 -11.837 1.00 93.81 178 ARG A N 1
ATOM 1486 C CA . ARG A 1 178 ? 15.261 -4.313 -11.274 1.00 93.81 178 ARG A CA 1
ATOM 1487 C C . ARG A 1 178 ? 14.859 -2.935 -10.742 1.00 93.81 178 ARG A C 1
ATOM 1489 O O . ARG A 1 178 ? 15.411 -2.484 -9.738 1.00 93.81 178 ARG A O 1
ATOM 1496 N N . VAL A 1 179 ? 13.901 -2.254 -11.378 1.00 94.50 179 VAL A N 1
ATOM 1497 C CA . VAL A 1 179 ? 13.546 -0.868 -11.023 1.00 94.50 179 VAL A CA 1
ATOM 1498 C C . VAL A 1 179 ? 12.417 -0.790 -9.995 1.00 94.50 179 VAL A C 1
ATOM 1500 O O . VAL A 1 179 ? 12.558 -0.059 -9.009 1.00 94.50 179 VAL A O 1
ATOM 1503 N N . TYR A 1 180 ? 11.325 -1.540 -10.180 1.00 94.94 180 TYR A N 1
ATOM 1504 C CA . TYR A 1 180 ? 10.093 -1.373 -9.391 1.00 94.94 180 TYR A CA 1
ATOM 1505 C C . TYR A 1 180 ? 9.845 -2.499 -8.398 1.00 94.94 180 TYR A C 1
ATOM 1507 O O . TYR A 1 180 ? 9.410 -2.213 -7.281 1.00 94.94 180 TYR A O 1
ATOM 1515 N N . ALA A 1 181 ? 10.113 -3.757 -8.765 1.00 94.06 181 ALA A N 1
ATOM 1516 C CA . ALA A 1 181 ? 9.795 -4.900 -7.907 1.00 94.06 181 ALA A CA 1
ATOM 1517 C C . ALA A 1 181 ? 10.404 -4.811 -6.491 1.00 94.06 181 ALA A C 1
ATOM 1519 O O . ALA A 1 181 ? 9.659 -5.045 -5.538 1.00 94.06 181 ALA A O 1
ATOM 1520 N N . PRO A 1 182 ? 11.664 -4.368 -6.282 1.00 94.88 182 PRO A N 1
ATOM 1521 C CA . PRO A 1 182 ? 12.241 -4.285 -4.939 1.00 94.88 182 PRO A CA 1
ATOM 1522 C C . PRO A 1 182 ? 11.515 -3.261 -4.059 1.00 94.88 182 PRO A C 1
ATOM 1524 O O . PRO A 1 182 ? 11.316 -3.465 -2.861 1.00 94.88 182 PRO A O 1
ATOM 1527 N N . ILE A 1 183 ? 11.078 -2.152 -4.665 1.00 95.62 183 ILE A N 1
ATOM 1528 C CA . ILE A 1 183 ? 10.312 -1.105 -3.986 1.00 95.62 183 ILE A CA 1
ATOM 1529 C C . ILE A 1 183 ? 8.909 -1.636 -3.673 1.00 95.62 183 ILE A C 1
ATOM 1531 O O . ILE A 1 183 ? 8.439 -1.526 -2.540 1.00 95.62 183 ILE A O 1
ATOM 1535 N N . LYS A 1 184 ? 8.248 -2.257 -4.657 1.00 94.62 184 LYS A N 1
ATOM 1536 C CA . LYS A 1 184 ? 6.902 -2.817 -4.506 1.00 94.62 184 LYS A CA 1
ATOM 1537 C C . LYS A 1 184 ? 6.859 -3.877 -3.406 1.00 94.62 184 LYS A C 1
ATOM 1539 O O . LYS A 1 184 ? 5.982 -3.805 -2.547 1.00 94.62 184 LYS A O 1
ATOM 1544 N N . GLU A 1 185 ? 7.828 -4.789 -3.378 1.00 95.38 185 GLU A N 1
ATOM 1545 C CA . GLU A 1 185 ? 7.893 -5.860 -2.383 1.00 95.38 185 GLU A CA 1
ATOM 1546 C C . GLU A 1 185 ? 8.134 -5.310 -0.978 1.00 95.38 185 GLU A C 1
ATOM 1548 O O . GLU A 1 185 ? 7.416 -5.656 -0.042 1.00 95.38 185 GLU A O 1
ATOM 1553 N N . LYS A 1 186 ? 9.042 -4.339 -0.829 1.00 95.25 186 LYS A N 1
ATOM 1554 C CA . LYS A 1 186 ? 9.241 -3.641 0.447 1.00 95.25 186 LYS A CA 1
ATOM 1555 C C . LYS A 1 186 ? 7.937 -3.043 0.985 1.00 95.25 186 LYS A C 1
ATOM 1557 O O . LYS A 1 186 ? 7.617 -3.212 2.161 1.00 95.25 186 LYS A O 1
ATOM 1562 N N . HIS A 1 187 ? 7.177 -2.344 0.143 1.00 94.50 187 HIS A N 1
ATOM 1563 C CA . HIS A 1 187 ? 5.913 -1.727 0.552 1.00 94.50 187 HIS A CA 1
ATOM 1564 C C . HIS A 1 187 ? 4.796 -2.755 0.782 1.00 94.50 187 HIS A C 1
ATOM 1566 O O . HIS A 1 187 ? 3.968 -2.561 1.674 1.00 94.50 187 HIS A O 1
ATOM 1572 N N . LYS A 1 188 ? 4.796 -3.873 0.049 1.00 94.44 188 LYS A N 1
ATOM 1573 C CA . LYS A 1 188 ? 3.886 -5.002 0.273 1.00 94.44 188 LYS A CA 1
ATOM 1574 C C . LYS A 1 188 ? 4.138 -5.648 1.635 1.00 94.44 188 LYS A C 1
ATOM 1576 O O . LYS A 1 188 ? 3.188 -5.831 2.390 1.00 94.44 188 LYS A O 1
ATOM 1581 N N . THR A 1 189 ? 5.396 -5.883 1.998 1.00 95.38 189 THR A N 1
ATOM 1582 C CA . THR A 1 189 ? 5.780 -6.395 3.321 1.00 95.38 189 THR A CA 1
ATOM 1583 C C . THR A 1 189 ? 5.366 -5.442 4.439 1.00 95.38 189 THR A C 1
ATOM 1585 O O . THR A 1 189 ? 4.771 -5.871 5.424 1.00 95.38 189 THR A O 1
ATOM 1588 N N . LEU A 1 190 ? 5.593 -4.132 4.280 1.00 91.94 190 LEU A N 1
ATOM 1589 C CA . LEU A 1 190 ? 5.145 -3.133 5.260 1.00 91.94 190 LEU A CA 1
ATOM 1590 C C . LEU A 1 190 ? 3.619 -3.121 5.431 1.00 91.94 190 LEU A C 1
ATOM 1592 O O . LEU A 1 190 ? 3.135 -3.056 6.561 1.00 91.94 190 LEU A O 1
ATOM 1596 N N . ARG A 1 191 ? 2.866 -3.214 4.326 1.00 93.81 191 ARG A N 1
ATOM 1597 C CA . ARG A 1 191 ? 1.400 -3.317 4.344 1.00 93.81 191 ARG A CA 1
ATOM 1598 C C . ARG A 1 191 ? 0.941 -4.589 5.056 1.00 93.81 191 ARG A C 1
ATOM 1600 O O . ARG A 1 191 ? 0.110 -4.511 5.952 1.00 93.81 191 ARG A O 1
ATOM 1607 N N . ASN A 1 192 ? 1.497 -5.739 4.685 1.00 93.38 192 ASN A N 1
ATOM 1608 C CA . ASN A 1 192 ? 1.109 -7.034 5.240 1.00 93.38 192 ASN A CA 1
ATOM 1609 C C . ASN A 1 192 ? 1.414 -7.107 6.743 1.00 93.38 192 ASN A C 1
ATOM 1611 O O . ASN A 1 192 ? 0.548 -7.488 7.520 1.00 93.38 192 ASN A O 1
ATOM 1615 N N . ASN A 1 193 ? 2.587 -6.637 7.174 1.00 91.31 193 ASN A N 1
ATOM 1616 C CA . ASN A 1 193 ? 2.933 -6.568 8.595 1.00 91.31 193 ASN A CA 1
ATOM 1617 C C . ASN A 1 193 ? 1.987 -5.651 9.384 1.00 91.31 193 ASN A C 1
ATOM 1619 O O . ASN A 1 193 ? 1.691 -5.924 10.545 1.00 91.31 193 ASN A O 1
ATOM 1623 N N . ALA A 1 194 ? 1.524 -4.552 8.783 1.00 89.38 194 ALA A N 1
ATOM 1624 C CA . ALA A 1 194 ? 0.536 -3.681 9.411 1.00 89.38 194 ALA A CA 1
ATOM 1625 C C . ALA A 1 194 ? -0.844 -4.350 9.503 1.00 89.38 194 ALA A C 1
ATOM 1627 O O . ALA A 1 194 ? -1.481 -4.245 10.547 1.00 89.38 194 ALA A O 1
ATOM 1628 N N . ASN A 1 195 ? -1.272 -5.069 8.461 1.00 88.38 195 ASN A N 1
ATOM 1629 C CA . ASN A 1 195 ? -2.531 -5.819 8.459 1.00 88.38 195 ASN A CA 1
ATOM 1630 C C . ASN A 1 195 ? -2.538 -6.937 9.500 1.00 88.38 195 ASN A C 1
ATOM 1632 O O . ASN A 1 195 ? -3.471 -7.004 10.286 1.00 88.38 195 ASN A O 1
ATOM 1636 N N . ILE A 1 196 ? -1.465 -7.727 9.594 1.00 89.00 196 ILE A N 1
ATOM 1637 C CA . ILE A 1 196 ? -1.344 -8.781 10.613 1.00 89.00 196 ILE A CA 1
ATOM 1638 C C . ILE A 1 196 ? -1.495 -8.186 12.016 1.00 89.00 196 ILE A C 1
ATOM 1640 O O . ILE A 1 196 ? -2.226 -8.716 12.845 1.00 89.00 196 ILE A O 1
ATOM 1644 N N . LYS A 1 197 ? -0.850 -7.043 12.285 1.00 87.31 197 LYS A N 1
ATOM 1645 C CA . LYS A 1 197 ? -0.974 -6.363 13.583 1.00 87.31 197 LYS A CA 1
ATOM 1646 C C . LYS A 1 197 ? -2.379 -5.822 13.839 1.00 87.31 197 LYS A C 1
ATOM 1648 O O . LYS A 1 197 ? -2.809 -5.823 14.991 1.00 87.31 197 LYS A O 1
ATOM 1653 N N . LEU A 1 198 ? -3.078 -5.350 12.803 1.00 86.19 198 LEU A N 1
ATOM 1654 C CA . LEU A 1 198 ? -4.478 -4.933 12.909 1.00 86.19 198 LEU A CA 1
ATOM 1655 C C . LEU A 1 198 ? -5.365 -6.115 13.258 1.00 86.19 198 LEU A C 1
ATOM 1657 O O . LEU A 1 198 ? -6.059 -6.046 14.259 1.00 86.19 198 LEU A O 1
ATOM 1661 N N . GLU A 1 199 ? -5.299 -7.184 12.471 1.00 84.94 199 GLU A N 1
ATOM 1662 C CA . GLU A 1 199 ? -6.083 -8.402 12.664 1.00 84.94 199 GLU A CA 1
ATOM 1663 C C . GLU A 1 199 ? -5.839 -8.990 14.052 1.00 84.94 199 GLU A C 1
ATOM 1665 O O . GLU A 1 199 ? -6.786 -9.165 14.807 1.00 84.94 199 GLU A O 1
ATOM 1670 N N . GLN A 1 200 ? -4.579 -9.184 14.456 1.00 83.81 200 GLN A N 1
ATOM 1671 C CA . GLN A 1 200 ? -4.244 -9.690 15.793 1.00 83.81 200 GLN A CA 1
ATOM 1672 C C . GLN A 1 200 ? -4.828 -8.818 16.907 1.00 83.81 200 GLN A C 1
ATOM 1674 O O . GLN A 1 200 ? -5.361 -9.333 17.889 1.00 83.81 200 GLN A O 1
ATOM 1679 N N . SER A 1 201 ? -4.741 -7.496 16.755 1.00 81.69 201 SER A N 1
ATOM 1680 C CA . SER A 1 201 ? -5.284 -6.561 17.738 1.00 81.69 201 SER A CA 1
ATOM 1681 C C . SER A 1 201 ? -6.815 -6.567 17.748 1.00 81.69 201 SER A C 1
ATOM 1683 O O . SER A 1 201 ? -7.406 -6.492 18.819 1.00 81.69 201 SER A O 1
ATOM 1685 N N . LEU A 1 202 ? -7.459 -6.671 16.583 1.00 78.62 202 LEU A N 1
ATOM 1686 C CA . LEU A 1 202 ? -8.912 -6.758 16.450 1.00 78.62 202 LEU A CA 1
ATOM 1687 C C . LEU A 1 202 ? -9.436 -8.049 17.070 1.00 78.62 202 LEU A C 1
ATOM 1689 O O . LEU A 1 202 ? -10.288 -7.961 17.945 1.00 78.62 202 LEU A O 1
ATOM 1693 N N . PHE A 1 203 ? -8.878 -9.205 16.703 1.00 79.50 203 PHE A N 1
ATOM 1694 C CA . PHE A 1 203 ? -9.261 -10.497 17.275 1.00 79.50 203 PHE A CA 1
ATOM 1695 C C . PHE A 1 203 ? -9.101 -10.493 18.792 1.00 79.50 203 PHE A C 1
ATOM 1697 O O . PHE A 1 203 ? -10.071 -10.709 19.506 1.00 79.50 203 PHE A O 1
ATOM 1704 N N . THR A 1 204 ? -7.923 -10.108 19.296 1.00 78.56 204 THR A N 1
ATOM 1705 C CA . THR A 1 204 ? -7.673 -10.074 20.747 1.00 78.56 204 THR A CA 1
ATOM 1706 C C . THR A 1 204 ? -8.685 -9.185 21.470 1.00 78.56 204 THR A C 1
ATOM 1708 O O . THR A 1 204 ? -9.243 -9.578 22.487 1.00 78.56 204 THR A O 1
ATOM 1711 N N . VAL A 1 205 ? -8.945 -7.979 20.963 1.00 76.50 205 VAL A N 1
ATOM 1712 C CA . VAL A 1 205 ? -9.858 -7.039 21.624 1.00 76.50 205 VAL A CA 1
ATOM 1713 C C . VAL A 1 205 ? -11.311 -7.493 21.530 1.00 76.50 205 VAL A C 1
ATOM 1715 O O . VAL A 1 205 ? -12.032 -7.408 22.523 1.00 76.50 205 VAL A O 1
ATOM 1718 N N . ILE A 1 206 ? -11.752 -7.934 20.353 1.00 76.31 206 ILE A N 1
ATOM 1719 C CA . ILE A 1 206 ? -13.132 -8.359 20.115 1.00 76.31 206 ILE A CA 1
ATOM 1720 C C . ILE A 1 206 ? -13.432 -9.613 20.934 1.00 76.31 206 ILE A C 1
ATOM 1722 O O . ILE A 1 206 ? -14.439 -9.621 21.636 1.00 76.31 206 ILE A O 1
ATOM 1726 N N . ASP A 1 207 ? -12.544 -10.607 20.945 1.00 77.44 207 ASP A N 1
ATOM 1727 C CA . ASP A 1 207 ? -12.714 -11.832 21.734 1.00 77.44 207 ASP A CA 1
ATOM 1728 C C . ASP A 1 207 ? -12.776 -11.519 23.231 1.00 77.44 207 ASP A C 1
ATOM 1730 O O . ASP A 1 207 ? -13.703 -11.933 23.928 1.00 77.44 207 ASP A O 1
ATOM 1734 N N . GLU A 1 208 ? -11.858 -10.686 23.727 1.00 77.81 208 GLU A N 1
ATOM 1735 C CA . GLU A 1 208 ? -11.850 -10.255 25.125 1.00 77.81 208 GLU A CA 1
ATOM 1736 C C . GLU A 1 208 ? -13.125 -9.504 25.538 1.00 77.81 208 GLU A C 1
ATOM 1738 O O . GLU A 1 208 ? -13.528 -9.552 26.707 1.00 77.81 208 GLU A O 1
ATOM 1743 N N . ILE A 1 209 ? -13.731 -8.747 24.620 1.00 74.38 209 ILE A N 1
ATOM 1744 C CA . ILE A 1 209 ? -15.000 -8.067 24.874 1.00 74.38 209 ILE A CA 1
ATOM 1745 C C . ILE A 1 209 ? -16.157 -9.069 24.798 1.00 74.38 209 ILE A C 1
ATOM 1747 O O . ILE A 1 209 ? -16.987 -9.085 25.708 1.00 74.38 209 ILE A O 1
ATOM 1751 N N . ASN A 1 210 ? -16.197 -9.924 23.778 1.00 75.56 210 ASN A N 1
ATOM 1752 C CA . ASN A 1 210 ? -17.246 -10.921 23.575 1.00 75.56 210 ASN A CA 1
ATOM 1753 C C . ASN A 1 210 ? -17.332 -11.897 24.756 1.00 75.56 210 ASN A C 1
ATOM 1755 O O . ASN A 1 210 ? -18.420 -12.096 25.293 1.00 75.56 210 ASN A O 1
ATOM 1759 N N . GLU A 1 211 ? -16.205 -12.417 25.255 1.00 79.88 211 GLU A N 1
ATOM 1760 C CA . GLU A 1 211 ? -16.179 -13.276 26.448 1.00 79.88 211 GLU A CA 1
ATOM 1761 C C . GLU A 1 211 ? -16.808 -12.600 27.672 1.00 79.88 211 GLU A C 1
ATOM 1763 O O . GLU A 1 211 ? -17.506 -13.227 28.475 1.00 79.88 211 GLU A O 1
ATOM 1768 N N . LYS A 1 212 ? -16.551 -11.300 27.850 1.00 75.88 212 LYS A N 1
ATOM 1769 C CA . LYS A 1 212 ? -17.129 -10.536 28.958 1.00 75.88 212 LYS A CA 1
ATOM 1770 C C . LYS A 1 212 ? -18.617 -10.324 28.769 1.00 75.88 212 LYS A C 1
ATOM 1772 O O . LYS A 1 212 ? -19.350 -10.455 29.744 1.00 75.88 212 LYS A O 1
ATOM 1777 N N . MET A 1 213 ? -19.034 -9.992 27.550 1.00 76.88 213 MET A N 1
ATOM 1778 C CA . MET A 1 213 ? -20.435 -9.799 27.188 1.00 76.88 213 MET A CA 1
ATOM 1779 C C . MET A 1 213 ? -21.239 -11.089 27.395 1.00 76.88 213 MET A C 1
ATOM 1781 O O . MET A 1 213 ? -22.325 -11.043 27.970 1.00 76.88 213 MET A O 1
ATOM 1785 N N . GLU A 1 214 ? -20.674 -12.248 27.058 1.00 77.75 214 GLU A N 1
ATOM 1786 C CA . GLU A 1 214 ? -21.329 -13.542 27.269 1.00 77.75 214 GLU A CA 1
ATOM 1787 C C . GLU A 1 214 ? -21.536 -13.841 28.762 1.00 77.75 214 GLU A C 1
ATOM 1789 O O . GLU A 1 214 ? -22.637 -14.200 29.189 1.00 77.75 214 GLU A O 1
ATOM 1794 N N . LYS A 1 215 ? -20.524 -13.568 29.602 1.00 73.88 215 LYS A N 1
ATOM 1795 C CA . LYS A 1 215 ? -20.610 -13.729 31.069 1.00 73.88 215 LYS A CA 1
ATOM 1796 C C . LYS A 1 215 ? -21.709 -12.889 31.717 1.00 73.88 215 LYS A C 1
ATOM 1798 O O . LYS A 1 215 ? -22.099 -13.174 32.846 1.00 73.88 215 LYS A O 1
ATOM 1803 N N . ILE A 1 216 ? -22.190 -11.841 31.054 1.00 68.50 216 ILE A N 1
ATOM 1804 C CA . ILE A 1 216 ? -23.183 -10.913 31.607 1.00 68.50 216 ILE A CA 1
ATOM 1805 C C . ILE A 1 216 ? -24.492 -10.910 30.829 1.00 68.50 216 ILE A C 1
ATOM 1807 O O . ILE A 1 216 ? -25.364 -10.118 31.181 1.00 68.50 216 ILE A O 1
ATOM 1811 N N . LYS A 1 217 ? -24.650 -11.739 29.786 1.00 74.31 217 LYS A N 1
ATOM 1812 C CA . LYS A 1 217 ? -25.830 -11.653 28.913 1.00 74.31 217 LYS A CA 1
ATOM 1813 C C . LYS A 1 217 ? -27.132 -11.797 29.692 1.00 74.31 217 LYS A C 1
ATOM 1815 O O . LYS A 1 217 ? -28.080 -11.082 29.423 1.00 74.31 217 LYS A O 1
ATOM 1820 N N . HIS A 1 218 ? -27.122 -12.628 30.734 1.00 72.94 218 HIS A N 1
ATOM 1821 C CA . HIS A 1 218 ? -28.245 -12.836 31.651 1.00 72.94 218 HIS A CA 1
ATOM 1822 C C . HIS A 1 218 ? -28.561 -11.621 32.545 1.00 72.94 218 HIS A C 1
ATOM 1824 O O . HIS A 1 218 ? -29.646 -11.538 33.108 1.00 72.94 218 HIS A O 1
ATOM 1830 N N . LYS A 1 219 ? -27.619 -10.683 32.712 1.00 69.81 219 LYS A N 1
ATOM 1831 C CA . LYS A 1 219 ? -27.800 -9.427 33.468 1.00 69.81 219 LYS A CA 1
ATOM 1832 C C . LYS A 1 219 ? -28.370 -8.310 32.603 1.00 69.81 219 LYS A C 1
ATOM 1834 O O . LYS A 1 219 ? -28.851 -7.303 33.120 1.00 69.81 219 LYS A O 1
ATOM 1839 N N . ILE A 1 220 ? -28.261 -8.455 31.289 1.00 69.25 220 ILE A N 1
ATOM 1840 C CA . ILE A 1 220 ? -28.873 -7.558 30.323 1.00 69.25 220 ILE A CA 1
ATOM 1841 C C . ILE A 1 220 ? -30.282 -8.117 30.135 1.00 69.25 220 ILE A C 1
ATOM 1843 O O . ILE A 1 220 ? -30.429 -9.251 29.707 1.00 69.25 220 ILE A O 1
ATOM 1847 N N . ASN A 1 221 ? -31.311 -7.371 30.545 1.00 71.31 221 ASN A N 1
ATOM 1848 C CA . ASN A 1 221 ? -32.716 -7.801 30.518 1.00 71.31 221 ASN A CA 1
ATOM 1849 C C . ASN A 1 221 ? -33.246 -7.908 29.067 1.00 71.31 221 ASN A C 1
ATOM 1851 O O . ASN A 1 221 ? -34.079 -7.111 28.640 1.00 71.31 221 ASN A O 1
ATOM 1855 N N . LEU A 1 222 ? -32.663 -8.822 28.290 1.00 73.25 222 LEU A N 1
ATOM 1856 C CA . LEU A 1 222 ? -32.880 -9.132 26.880 1.00 73.25 222 LEU A CA 1
ATOM 1857 C C . LEU A 1 222 ? -32.644 -10.637 26.688 1.00 73.25 222 LEU A C 1
ATOM 1859 O O . LEU A 1 222 ? -31.718 -11.198 27.272 1.00 73.25 222 LEU A O 1
ATOM 1863 N N . ASP A 1 223 ? -33.430 -11.286 25.829 1.00 82.62 223 ASP A N 1
ATOM 1864 C CA . ASP A 1 223 ? -33.182 -12.679 25.426 1.00 82.62 223 ASP A CA 1
ATOM 1865 C C . ASP A 1 223 ? -32.097 -12.716 24.336 1.00 82.62 223 ASP A C 1
ATOM 1867 O O . ASP A 1 223 ? -32.365 -12.881 23.143 1.00 82.62 223 ASP A O 1
ATOM 1871 N N . VAL A 1 224 ? -30.858 -12.429 24.745 1.00 81.38 224 VAL A N 1
ATOM 1872 C CA . VAL A 1 224 ? -29.723 -12.272 23.830 1.00 81.38 224 VAL A CA 1
ATOM 1873 C C . VAL A 1 224 ? -29.265 -13.627 23.302 1.00 81.38 224 VAL A C 1
ATOM 1875 O O . VAL A 1 224 ? -28.883 -14.521 24.062 1.00 81.38 224 VAL A O 1
ATOM 1878 N N . LYS A 1 225 ? -29.234 -13.749 21.973 1.00 82.94 225 LYS A N 1
ATOM 1879 C CA . LYS A 1 225 ? -28.585 -14.860 21.279 1.00 82.94 225 LYS A CA 1
ATOM 1880 C C . LYS A 1 225 ? -27.078 -14.644 21.183 1.00 82.94 225 LYS A C 1
ATOM 1882 O O . LYS A 1 225 ? -26.335 -15.545 21.551 1.00 82.94 225 LYS A O 1
ATOM 1887 N N . GLU A 1 226 ? -26.653 -13.485 20.683 1.00 82.31 226 GLU A N 1
ATOM 1888 C CA . GLU A 1 226 ? -25.242 -13.173 20.433 1.00 82.31 226 GLU A CA 1
ATOM 1889 C C . GLU A 1 226 ? -24.961 -11.670 20.566 1.00 82.31 226 GLU A C 1
ATOM 1891 O O . GLU A 1 226 ? -25.792 -10.828 20.213 1.00 82.31 226 GLU A O 1
ATOM 1896 N N . PHE A 1 227 ? -23.768 -11.361 21.070 1.00 82.19 227 PHE A N 1
ATOM 1897 C CA . PHE A 1 227 ? -23.134 -10.048 20.999 1.00 82.19 227 PHE A CA 1
ATOM 1898 C C . PHE A 1 227 ? -21.976 -10.131 20.017 1.00 82.19 227 PHE A C 1
ATOM 1900 O O . PHE A 1 227 ? -21.209 -11.092 20.072 1.00 82.19 227 PHE A O 1
ATOM 1907 N N . TYR A 1 228 ? -21.807 -9.121 19.171 1.00 82.00 228 TYR A N 1
ATOM 1908 C CA . TYR A 1 228 ? -20.584 -8.992 18.391 1.00 82.00 228 TYR A CA 1
ATOM 1909 C C . TYR A 1 228 ? -20.276 -7.530 18.082 1.00 82.00 228 TYR A C 1
ATOM 1911 O O . TYR A 1 228 ? -21.167 -6.685 17.993 1.00 82.00 228 TYR A O 1
ATOM 1919 N N . PHE A 1 229 ? -18.991 -7.239 17.927 1.00 78.75 229 PHE A N 1
ATOM 1920 C CA . PHE A 1 229 ? -18.526 -5.993 17.337 1.00 78.75 229 PHE A CA 1
ATOM 1921 C C . PHE A 1 229 ? -18.248 -6.227 15.858 1.00 78.75 229 PHE A C 1
ATOM 1923 O O . PHE A 1 229 ? -17.683 -7.261 15.503 1.00 78.75 229 PHE A O 1
ATOM 1930 N N . ASP A 1 230 ? -18.636 -5.283 15.008 1.00 75.75 230 ASP A N 1
ATOM 1931 C CA . ASP A 1 230 ? -18.182 -5.284 13.619 1.00 75.75 230 ASP A CA 1
ATOM 1932 C C . ASP A 1 230 ? -16.780 -4.664 13.472 1.00 75.75 230 ASP A C 1
ATOM 1934 O O . ASP A 1 230 ? -16.189 -4.149 14.429 1.00 75.75 230 ASP A O 1
ATOM 1938 N N . ASP A 1 231 ? -16.257 -4.665 12.243 1.00 65.75 231 ASP A N 1
ATOM 1939 C CA . ASP A 1 231 ? -14.957 -4.074 11.898 1.00 65.75 231 ASP A CA 1
ATOM 1940 C C . ASP A 1 231 ? -14.880 -2.560 12.198 1.00 65.75 231 ASP A C 1
ATOM 1942 O O . ASP A 1 231 ? -13.796 -1.984 12.351 1.00 65.75 231 ASP A O 1
ATOM 1946 N N . GLY A 1 232 ? -16.033 -1.891 12.311 1.00 70.25 232 GLY A N 1
ATOM 1947 C CA . GLY A 1 232 ? -16.172 -0.491 12.708 1.00 70.25 232 GLY A CA 1
ATOM 1948 C C . GLY A 1 232 ? -16.054 -0.255 14.218 1.00 70.25 232 GLY A C 1
ATOM 1949 O O . GLY A 1 232 ? -15.864 0.898 14.639 1.00 70.25 232 GLY A O 1
ATOM 1950 N N . PHE A 1 233 ? -16.062 -1.324 15.024 1.00 76.00 233 PHE A N 1
ATOM 1951 C CA . PHE A 1 233 ? -16.317 -1.325 16.466 1.00 76.00 233 PHE A CA 1
ATOM 1952 C C . PHE A 1 233 ? -17.720 -0.816 16.841 1.00 76.00 233 PHE A C 1
ATOM 1954 O O . PHE A 1 233 ? -17.902 -0.204 17.900 1.00 76.00 233 PHE A O 1
ATOM 1961 N N . GLU A 1 234 ? -18.721 -1.064 16.002 1.00 83.38 234 GLU A N 1
ATOM 1962 C CA . GLU A 1 234 ? -20.118 -0.917 16.396 1.00 83.38 234 GLU A CA 1
ATOM 1963 C C . GLU A 1 234 ? -20.582 -2.189 17.113 1.00 83.38 234 GLU A C 1
ATOM 1965 O O . GLU A 1 234 ? -20.332 -3.301 16.652 1.00 83.38 234 GLU A O 1
ATOM 1970 N N . LEU A 1 235 ? -21.214 -2.029 18.280 1.00 85.06 235 LEU A N 1
ATOM 1971 C CA . LEU A 1 235 ? -21.769 -3.154 19.028 1.00 85.06 235 LEU A CA 1
ATOM 1972 C C . LEU A 1 235 ? -23.143 -3.509 18.467 1.00 85.06 235 LEU A C 1
ATOM 1974 O O . LEU A 1 235 ? -24.085 -2.718 18.583 1.00 85.06 235 LEU A O 1
ATOM 1978 N N . HIS A 1 236 ? -23.240 -4.730 17.956 1.00 86.38 236 HIS A N 1
ATOM 1979 C CA . HIS A 1 236 ? -24.463 -5.356 17.484 1.00 86.38 236 HIS A CA 1
ATOM 1980 C C . HIS A 1 236 ? -24.917 -6.432 18.466 1.00 86.38 236 HIS A C 1
ATOM 1982 O O . HIS A 1 236 ? -24.118 -7.147 19.081 1.00 86.38 236 HIS A O 1
ATOM 1988 N N . ILE A 1 237 ? -26.230 -6.522 18.633 1.00 85.88 237 ILE A N 1
ATOM 1989 C CA . ILE A 1 237 ? -26.876 -7.404 19.597 1.00 85.88 237 ILE A CA 1
ATOM 1990 C C . ILE A 1 237 ? -28.004 -8.103 18.877 1.00 85.88 237 ILE A C 1
ATOM 1992 O O . ILE A 1 237 ? -28.951 -7.464 18.421 1.00 85.88 237 ILE A O 1
ATOM 1996 N N . ARG A 1 238 ? -27.924 -9.425 18.802 1.00 86.25 238 ARG A N 1
ATOM 1997 C CA . ARG A 1 238 ? -29.003 -10.221 18.241 1.00 86.25 238 ARG A CA 1
ATOM 1998 C C . ARG A 1 238 ? -29.821 -10.816 19.367 1.00 86.25 238 ARG A C 1
ATOM 2000 O O . ARG A 1 238 ? -29.309 -11.595 20.174 1.00 86.25 238 ARG A O 1
ATOM 2007 N N . ILE A 1 239 ? -31.099 -10.474 19.402 1.00 85.75 239 ILE A N 1
ATOM 2008 C CA . ILE A 1 239 ? -32.046 -10.958 20.406 1.00 85.75 239 ILE A CA 1
ATOM 2009 C C . ILE A 1 239 ? -33.051 -11.913 19.769 1.00 85.75 239 ILE A C 1
ATOM 2011 O O . ILE A 1 239 ? -33.321 -11.838 18.570 1.00 85.75 239 ILE A O 1
ATOM 2015 N N . LYS A 1 240 ? -33.583 -12.846 20.558 1.00 83.81 240 LYS A N 1
ATOM 2016 C CA . LYS A 1 240 ? -34.706 -13.689 20.145 1.00 83.81 240 LYS A CA 1
ATOM 2017 C C . LYS A 1 240 ? -35.994 -12.883 20.216 1.00 83.81 240 LYS A C 1
ATOM 2019 O O . LYS A 1 240 ? -36.284 -12.257 21.235 1.00 83.81 240 LYS A O 1
ATOM 2024 N N . ASN A 1 241 ? -36.784 -12.943 19.152 1.00 80.88 241 ASN A N 1
ATOM 2025 C CA . ASN A 1 241 ? -38.108 -12.342 19.173 1.00 80.88 241 ASN A CA 1
ATOM 2026 C C . ASN A 1 241 ? -39.062 -13.188 20.008 1.00 80.88 241 ASN A C 1
ATOM 2028 O O . ASN A 1 241 ? -39.064 -14.419 19.927 1.00 80.88 241 ASN A O 1
ATOM 2032 N N . LYS A 1 242 ? -39.918 -12.517 20.783 1.00 73.69 242 LYS A N 1
ATOM 2033 C CA . LYS A 1 242 ? -41.041 -13.191 21.434 1.00 73.69 242 LYS A CA 1
ATOM 2034 C C . LYS A 1 242 ? -42.055 -13.609 20.361 1.00 73.69 242 LYS A C 1
ATOM 2036 O O . LYS A 1 242 ? -42.307 -12.832 19.440 1.00 73.69 242 LYS A O 1
ATOM 2041 N N . PRO A 1 243 ? -42.658 -14.805 20.443 1.00 73.56 243 PRO A N 1
ATOM 2042 C CA . PRO A 1 243 ? -43.773 -15.158 19.568 1.00 73.56 243 PRO A CA 1
ATOM 2043 C C . PRO A 1 243 ? -44.900 -14.109 19.669 1.00 73.56 243 PRO A C 1
ATOM 2045 O O . PRO A 1 243 ? -45.100 -13.565 20.758 1.00 73.56 243 PRO A O 1
ATOM 2048 N N . PRO A 1 244 ? -45.638 -13.810 18.581 1.00 67.19 244 PRO A N 1
ATOM 2049 C CA . PRO A 1 244 ? -45.704 -14.536 17.308 1.00 67.19 244 PRO A CA 1
ATOM 2050 C C . PRO A 1 244 ? -44.986 -13.820 16.142 1.00 67.19 244 PRO A C 1
ATOM 2052 O O . PRO A 1 244 ? -45.500 -13.770 15.025 1.00 67.19 244 PRO A O 1
ATOM 2055 N N . TYR A 1 245 ? -43.813 -13.223 16.368 1.00 76.81 245 TYR A N 1
ATOM 2056 C CA . TYR A 1 245 ? -43.080 -12.559 15.284 1.00 76.81 245 TYR A CA 1
ATOM 2057 C C . TYR A 1 245 ? -42.674 -13.530 14.161 1.00 76.81 245 TYR A C 1
ATOM 2059 O O . TYR A 1 245 ? -42.163 -14.620 14.411 1.00 76.81 245 TYR A O 1
ATOM 2067 N N . LYS A 1 246 ? -42.841 -13.087 12.905 1.00 78.31 246 LYS A N 1
ATOM 2068 C CA . LYS A 1 246 ? -42.497 -13.847 11.687 1.00 78.31 246 LYS A CA 1
ATOM 2069 C C . LYS A 1 246 ? -41.008 -14.205 11.595 1.00 78.31 246 LYS A C 1
ATOM 2071 O O . LYS A 1 246 ? -40.660 -15.236 11.027 1.00 78.31 246 LYS A O 1
ATOM 2076 N N . TYR A 1 247 ? -40.132 -13.350 12.125 1.00 75.00 247 TYR A N 1
ATOM 2077 C CA . TYR A 1 247 ? -38.687 -13.569 12.129 1.00 75.00 247 TYR A CA 1
ATOM 2078 C C . TYR A 1 247 ? -38.211 -13.932 13.538 1.00 75.00 247 TYR A C 1
ATOM 2080 O O . TYR A 1 247 ? -38.598 -13.254 14.488 1.00 75.00 247 TYR A O 1
ATOM 2088 N N . PRO A 1 248 ? -37.348 -14.951 13.693 1.00 74.62 248 PRO A N 1
ATOM 2089 C CA . PRO A 1 248 ? -36.956 -15.457 15.009 1.00 74.62 248 PRO A CA 1
ATOM 2090 C C . PRO A 1 248 ? -35.962 -14.555 15.754 1.00 74.62 248 PRO A C 1
ATOM 2092 O O . PRO A 1 248 ? -35.766 -14.732 16.955 1.00 74.62 248 PRO A O 1
ATOM 2095 N N . PHE A 1 249 ? -35.326 -13.604 15.062 1.00 83.38 249 PHE A N 1
ATOM 2096 C CA . PHE A 1 249 ? -34.303 -12.737 15.640 1.00 83.38 249 PHE A CA 1
ATOM 2097 C C . PHE A 1 249 ? -34.475 -11.280 15.216 1.00 83.38 249 PHE A C 1
ATOM 2099 O O . PHE A 1 249 ? -34.809 -11.008 14.063 1.00 83.38 249 PHE A O 1
ATOM 2106 N N . GLU A 1 250 ? -34.151 -10.370 16.126 1.00 84.69 250 GLU A N 1
ATOM 2107 C CA . GLU A 1 250 ? -34.028 -8.930 15.896 1.00 84.69 250 GLU A CA 1
ATOM 2108 C C . GLU A 1 250 ? -32.572 -8.498 16.117 1.00 84.69 250 GLU A C 1
ATOM 2110 O O . GLU A 1 250 ? -31.861 -9.084 16.938 1.00 84.69 250 GLU A O 1
ATOM 2115 N N . HIS A 1 251 ? -32.119 -7.515 15.335 1.00 85.38 251 HIS A N 1
ATOM 2116 C CA . HIS A 1 251 ? -30.787 -6.924 15.451 1.00 85.38 251 HIS A CA 1
ATOM 2117 C C . HIS A 1 251 ? -30.922 -5.519 16.024 1.00 85.38 251 HIS A C 1
ATOM 2119 O O . HIS A 1 251 ? -31.608 -4.681 15.444 1.00 85.38 251 HIS A O 1
ATOM 2125 N N . LEU A 1 252 ? -30.243 -5.275 17.140 1.00 86.06 252 LEU A N 1
ATOM 2126 C CA . LEU A 1 252 ? -30.188 -3.986 17.812 1.00 86.06 252 LEU A CA 1
ATOM 2127 C C . LEU A 1 252 ? -28.754 -3.467 17.817 1.00 86.06 252 LEU A C 1
ATOM 2129 O O . LEU A 1 252 ? -27.809 -4.235 18.022 1.00 86.06 252 LEU A O 1
ATOM 2133 N N . GLN A 1 253 ? -28.594 -2.157 17.656 1.00 86.56 253 GLN A N 1
ATOM 2134 C CA . GLN A 1 253 ? -27.322 -1.483 17.891 1.00 86.56 253 GLN A CA 1
ATOM 2135 C C . GLN A 1 253 ? -27.296 -0.894 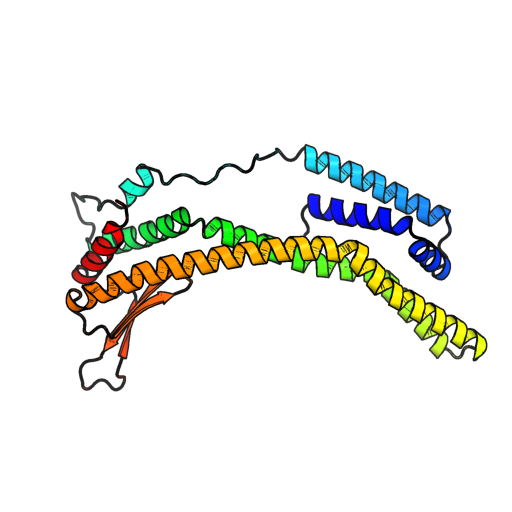19.304 1.00 86.56 253 GLN A C 1
ATOM 2137 O O . GLN A 1 253 ? -28.337 -0.668 19.923 1.00 86.56 253 GLN A O 1
ATOM 2142 N N . PHE A 1 254 ? -26.106 -0.574 19.826 1.00 84.94 254 PHE A N 1
ATOM 2143 C CA . PHE A 1 254 ? -25.972 0.041 21.157 1.00 84.94 254 PHE A CA 1
ATOM 2144 C C . PHE A 1 254 ? -26.874 1.272 21.356 1.00 84.94 254 PHE A C 1
ATOM 2146 O O . PHE A 1 254 ? -27.411 1.480 22.445 1.00 84.94 254 PHE A O 1
ATOM 2153 N N . LYS A 1 255 ? -27.052 2.089 20.311 1.00 84.31 255 LYS A N 1
ATOM 2154 C CA . LYS A 1 255 ? -27.869 3.311 20.355 1.00 84.31 255 LYS A CA 1
ATOM 2155 C C . LYS A 1 255 ? -29.359 3.024 20.588 1.00 84.31 255 LYS A C 1
ATOM 2157 O O . LYS A 1 255 ? -30.020 3.854 21.207 1.00 84.31 255 LYS A O 1
ATOM 2162 N N . ASP A 1 256 ? -29.836 1.855 20.164 1.00 84.75 256 ASP A N 1
ATOM 2163 C CA . ASP A 1 256 ? -31.242 1.437 20.218 1.00 84.75 256 ASP A CA 1
ATOM 2164 C C . ASP A 1 256 ? -31.606 0.812 21.577 1.00 84.75 256 ASP A C 1
ATOM 2166 O O . ASP A 1 256 ? -32.763 0.505 21.854 1.00 84.75 256 ASP A O 1
ATOM 2170 N N . LEU A 1 257 ? -30.613 0.622 22.451 1.00 83.25 257 LEU A N 1
ATOM 2171 C CA . LEU A 1 257 ? -30.802 0.024 23.766 1.00 83.25 257 LEU A CA 1
ATOM 2172 C C . LEU A 1 257 ? -31.426 0.985 24.774 1.00 83.25 257 LEU A C 1
ATOM 2174 O O . LEU A 1 257 ? -31.123 2.179 24.811 1.00 83.25 257 LEU A O 1
ATOM 2178 N N . ALA A 1 258 ? -32.185 0.420 25.709 1.00 83.31 258 ALA A N 1
ATOM 2179 C CA . ALA A 1 258 ? -32.669 1.154 26.865 1.00 83.31 258 ALA A CA 1
ATOM 2180 C C . ALA A 1 258 ? -31.505 1.606 27.766 1.00 83.31 258 ALA A C 1
ATOM 2182 O O . ALA A 1 258 ? -30.456 0.958 27.867 1.00 83.31 258 ALA A O 1
ATOM 2183 N N . LEU A 1 259 ? -31.720 2.693 28.510 1.00 81.19 259 LEU A N 1
ATOM 2184 C CA . LEU A 1 259 ? -30.720 3.290 29.400 1.00 81.19 259 LEU A CA 1
ATOM 2185 C C . LEU A 1 259 ? -30.068 2.285 30.369 1.00 81.19 259 LEU A C 1
ATOM 2187 O O . LEU A 1 259 ? -28.853 2.309 30.576 1.00 81.19 259 LEU A O 1
ATOM 2191 N N . SER A 1 260 ? -30.860 1.390 30.964 1.00 79.06 260 SER A N 1
ATOM 2192 C CA . SER A 1 260 ? -30.371 0.374 31.905 1.00 79.06 260 SER A CA 1
ATOM 2193 C C . SER A 1 260 ? -29.391 -0.606 31.249 1.00 79.06 260 SER A C 1
ATOM 2195 O O . SER A 1 260 ? -28.384 -0.972 31.854 1.00 79.06 260 SER A O 1
ATOM 2197 N N . GLN A 1 261 ? -29.636 -0.975 29.991 1.00 81.81 261 GLN A N 1
ATOM 2198 C CA . GLN A 1 261 ? -28.789 -1.873 29.206 1.00 81.81 261 GLN A CA 1
ATOM 2199 C C . GLN A 1 261 ? -27.493 -1.164 28.797 1.00 81.81 261 GLN A C 1
ATOM 2201 O O . GLN A 1 261 ? -26.404 -1.694 29.033 1.00 81.81 261 GLN A O 1
ATOM 2206 N N . LYS A 1 262 ? -27.593 0.078 28.297 1.00 85.06 262 LYS A N 1
ATOM 2207 C CA . LYS A 1 262 ? -26.433 0.936 27.995 1.00 85.06 262 LYS A CA 1
ATOM 2208 C C . LYS A 1 262 ? -25.514 1.073 29.209 1.00 85.06 262 LYS A C 1
ATOM 2210 O O . LYS A 1 262 ? -24.296 0.926 29.092 1.00 85.06 262 LYS A O 1
ATOM 2215 N N . LYS A 1 263 ? -26.093 1.287 30.396 1.00 81.12 263 LYS A N 1
ATOM 2216 C CA . LYS A 1 263 ? -25.355 1.379 31.662 1.00 81.12 263 LYS A CA 1
ATOM 2217 C C . LYS A 1 263 ? -24.574 0.112 31.986 1.00 81.12 263 LYS A C 1
ATOM 2219 O O . LYS A 1 263 ? -23.374 0.213 32.245 1.00 81.12 263 LYS A O 1
ATOM 2224 N N . SER A 1 264 ? -25.226 -1.047 31.948 1.00 78.94 264 SER A N 1
ATOM 2225 C CA . SER A 1 264 ? -24.584 -2.336 32.229 1.00 78.94 264 SER A CA 1
ATOM 2226 C C . SER A 1 264 ? -23.415 -2.603 31.279 1.00 78.94 264 SER A C 1
ATOM 2228 O O . SER A 1 264 ? -22.317 -2.931 31.730 1.00 78.94 264 SER A O 1
ATOM 2230 N N . ILE A 1 265 ? -23.611 -2.366 29.979 1.00 79.12 265 ILE A N 1
ATOM 2231 C CA . ILE A 1 265 ? -22.578 -2.557 28.951 1.00 79.12 265 ILE A CA 1
ATOM 2232 C C . ILE A 1 265 ? -21.381 -1.627 29.193 1.00 79.12 265 ILE A C 1
ATOM 2234 O O . ILE A 1 265 ? -20.247 -2.099 29.291 1.00 79.12 265 ILE A O 1
ATOM 2238 N N . ILE A 1 266 ? -21.606 -0.316 29.373 1.00 78.62 266 ILE A N 1
ATOM 2239 C CA . ILE A 1 266 ? -20.509 0.634 29.634 1.00 78.62 266 ILE A CA 1
ATOM 2240 C C . ILE A 1 266 ? -19.766 0.292 30.927 1.00 78.62 266 ILE A C 1
ATOM 2242 O O . ILE A 1 266 ? -18.538 0.374 30.961 1.00 78.62 266 ILE A O 1
ATOM 2246 N N . GLN A 1 267 ? -20.470 -0.076 31.999 1.00 76.06 267 GLN A N 1
ATOM 2247 C CA . GLN A 1 267 ? -19.836 -0.425 33.271 1.00 76.06 267 GLN A CA 1
ATOM 2248 C C . GLN A 1 267 ? -18.868 -1.600 33.108 1.00 76.06 267 GLN A C 1
ATOM 2250 O O . 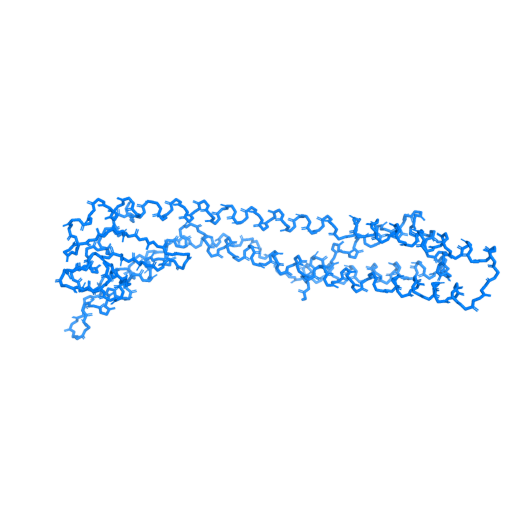GLN A 1 267 ? -17.765 -1.573 33.653 1.00 76.06 267 GLN A O 1
ATOM 2255 N N . ILE A 1 268 ? -19.244 -2.594 32.310 1.00 69.31 268 ILE A N 1
ATOM 2256 C CA . ILE A 1 268 ? -18.448 -3.804 32.108 1.00 69.31 268 ILE A CA 1
ATOM 2257 C C . ILE A 1 268 ? -17.274 -3.541 31.176 1.00 69.31 268 ILE A C 1
ATOM 2259 O O . ILE A 1 268 ? -16.157 -3.954 31.487 1.00 69.31 268 ILE A O 1
ATOM 2263 N N . LEU A 1 269 ? -17.462 -2.746 30.126 1.00 69.88 269 LEU A N 1
ATOM 2264 C CA . LEU A 1 269 ? -16.351 -2.259 29.313 1.00 69.88 269 LEU A CA 1
ATOM 2265 C C . LEU A 1 269 ? -15.353 -1.445 30.167 1.00 69.88 269 LEU A C 1
ATOM 2267 O O . LEU A 1 269 ? -14.143 -1.684 30.129 1.00 69.88 269 LEU A O 1
ATOM 2271 N N . LYS A 1 270 ? -15.824 -0.562 31.054 1.00 69.25 270 LYS A N 1
ATOM 2272 C CA . LYS A 1 270 ? -14.962 0.241 31.946 1.00 69.25 270 LYS A CA 1
ATOM 2273 C C . LYS A 1 270 ? -14.093 -0.576 32.910 1.00 69.25 270 LYS A C 1
ATOM 2275 O O . LYS A 1 270 ? -13.021 -0.097 33.271 1.00 69.25 270 LYS A O 1
ATOM 2280 N N . THR A 1 271 ? -14.478 -1.800 33.288 1.00 65.25 271 THR A N 1
ATOM 2281 C CA . THR A 1 271 ? -13.679 -2.636 34.217 1.00 65.25 271 THR A CA 1
ATOM 2282 C C . THR A 1 271 ? -12.272 -2.984 33.716 1.00 65.25 271 THR A C 1
ATOM 2284 O O . THR A 1 271 ? -11.466 -3.460 34.503 1.00 65.25 271 THR A O 1
ATOM 2287 N N . LYS A 1 272 ? -11.946 -2.730 32.439 1.00 49.72 272 LYS A N 1
ATOM 2288 C CA . LYS A 1 272 ? -10.629 -3.011 31.836 1.00 49.72 272 LYS A CA 1
ATOM 2289 C C . LYS A 1 272 ? -9.673 -1.809 31.738 1.00 49.72 272 LYS A C 1
ATOM 2291 O O . LYS A 1 272 ? -8.652 -1.892 31.058 1.00 49.72 272 LYS A O 1
ATOM 2296 N N . TRP A 1 273 ? -10.026 -0.685 32.360 1.00 49.56 273 TRP A N 1
ATOM 2297 C CA . TRP A 1 273 ? -9.152 0.494 32.472 1.00 49.56 273 TRP A CA 1
ATOM 2298 C C . TRP A 1 273 ? -8.323 0.541 33.754 1.00 49.56 273 TRP A C 1
ATOM 2300 O O . TRP A 1 273 ? -7.523 1.459 33.913 1.00 49.56 273 TRP A O 1
ATOM 2310 N N . LYS A 1 274 ? -8.533 -0.423 34.651 1.00 37.88 274 LYS A N 1
ATOM 2311 C CA . LYS A 1 274 ? -7.658 -0.693 35.787 1.00 37.88 274 LYS A CA 1
ATOM 2312 C C . LYS A 1 274 ? -6.769 -1.881 35.466 1.00 37.88 274 LYS A C 1
ATOM 2314 O O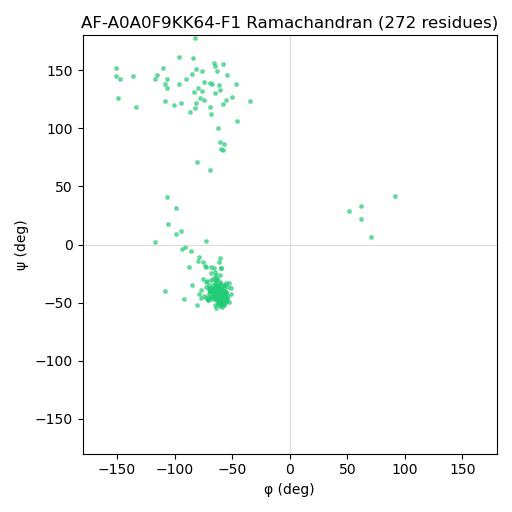 . LYS A 1 274 ? -7.273 -2.794 34.770 1.00 37.88 274 LYS A O 1
#